Protein AF-A0A7W4CQ77-F1 (afdb_monomer_lite)

Structure (mmCIF, N/CA/C/O backbone):
data_AF-A0A7W4CQ77-F1
#
_entry.id   AF-A0A7W4CQ77-F1
#
loop_
_atom_site.group_PDB
_atom_site.id
_atom_site.type_symbol
_atom_site.label_atom_id
_atom_site.label_alt_id
_atom_site.label_comp_id
_atom_site.label_asym_id
_atom_site.label_entity_id
_atom_site.label_seq_id
_atom_site.pdbx_PDB_ins_code
_atom_site.Cartn_x
_atom_site.Cartn_y
_atom_site.Cartn_z
_atom_site.occupancy
_atom_site.B_iso_or_equiv
_atom_site.auth_seq_id
_atom_site.auth_comp_id
_atom_site.auth_asym_id
_atom_site.auth_atom_id
_atom_site.pdbx_PDB_model_num
ATOM 1 N N . MET A 1 1 ? 46.268 -25.949 11.773 1.00 37.50 1 MET A N 1
ATOM 2 C CA . MET A 1 1 ? 46.977 -24.963 10.928 1.00 37.50 1 MET A CA 1
ATOM 3 C C . MET A 1 1 ? 46.521 -25.245 9.495 1.00 37.50 1 MET A C 1
ATOM 5 O O . MET A 1 1 ? 46.961 -26.240 8.951 1.00 37.50 1 MET A O 1
ATOM 9 N N . SER A 1 2 ? 45.430 -24.670 8.963 1.00 30.53 2 SER A N 1
ATOM 10 C CA . SER A 1 2 ? 45.174 -23.244 8.636 1.00 30.53 2 SER A CA 1
ATOM 11 C C . SER A 1 2 ? 46.242 -22.752 7.644 1.00 30.53 2 SER A C 1
ATOM 13 O O . SER A 1 2 ? 47.398 -22.741 8.041 1.00 30.53 2 SER A O 1
ATOM 15 N N . ARG A 1 3 ? 45.988 -22.344 6.388 1.00 36.62 3 ARG A N 1
ATOM 16 C CA . ARG A 1 3 ? 44.880 -21.552 5.801 1.00 36.62 3 ARG A CA 1
ATOM 17 C C . ARG A 1 3 ? 44.984 -21.542 4.232 1.00 36.62 3 ARG A C 1
ATOM 19 O O . ARG A 1 3 ? 45.816 -22.287 3.723 1.00 36.62 3 ARG A O 1
ATOM 26 N N . PRO A 1 4 ? 44.146 -20.801 3.467 1.00 43.28 4 PRO A N 1
ATOM 27 C CA . PRO A 1 4 ? 43.482 -21.253 2.239 1.00 43.28 4 PRO A CA 1
ATOM 28 C C . PRO A 1 4 ? 44.031 -20.642 0.932 1.00 43.28 4 PRO A C 1
ATOM 30 O O . PRO A 1 4 ? 44.724 -19.629 0.947 1.00 43.28 4 PRO A O 1
ATOM 33 N N . GLY A 1 5 ? 43.660 -21.244 -0.203 1.00 32.94 5 GLY A N 1
ATOM 34 C CA . GLY A 1 5 ? 43.815 -20.664 -1.538 1.00 32.94 5 GLY A CA 1
ATOM 35 C C . GLY A 1 5 ? 42.488 -20.093 -2.037 1.00 32.94 5 GLY A C 1
ATOM 36 O O . GLY A 1 5 ? 41.549 -20.852 -2.278 1.00 32.94 5 GLY A O 1
ATOM 37 N N . ASP A 1 6 ? 42.431 -18.772 -2.198 1.00 35.44 6 ASP A N 1
ATOM 38 C CA . ASP A 1 6 ? 41.347 -18.079 -2.890 1.00 35.44 6 ASP A CA 1
ATOM 39 C C . ASP A 1 6 ? 41.499 -18.246 -4.406 1.00 35.44 6 ASP A C 1
ATOM 41 O O . ASP A 1 6 ? 42.557 -17.999 -4.990 1.00 35.44 6 ASP A O 1
ATOM 45 N N . ARG A 1 7 ? 40.406 -18.669 -5.046 1.00 36.00 7 ARG A N 1
ATOM 46 C CA . ARG A 1 7 ? 40.215 -18.609 -6.495 1.00 36.00 7 ARG A CA 1
ATOM 47 C C . ARG A 1 7 ? 39.697 -17.217 -6.840 1.00 36.00 7 ARG A C 1
ATOM 49 O O . ARG A 1 7 ? 38.646 -16.828 -6.342 1.00 36.00 7 ARG A O 1
ATOM 56 N N . VAL A 1 8 ? 40.368 -16.520 -7.753 1.00 34.16 8 VAL A N 1
ATOM 57 C CA . VAL A 1 8 ? 39.777 -15.383 -8.469 1.00 34.16 8 VAL A CA 1
ATOM 58 C C . VAL A 1 8 ? 39.475 -15.832 -9.893 1.00 34.16 8 VAL A C 1
ATOM 60 O O . VAL A 1 8 ? 40.358 -16.258 -10.635 1.00 34.16 8 VAL A O 1
ATOM 63 N N . VAL A 1 9 ? 38.189 -15.773 -10.230 1.00 32.91 9 VAL A N 1
ATOM 64 C CA . VAL A 1 9 ? 37.619 -15.990 -11.560 1.00 32.91 9 VAL A CA 1
ATOM 65 C C . VAL A 1 9 ? 38.022 -14.806 -12.442 1.00 32.91 9 VAL A C 1
ATOM 67 O O . VAL A 1 9 ? 37.657 -13.668 -12.161 1.00 32.91 9 VAL A O 1
ATOM 70 N N . GLY A 1 10 ? 38.814 -15.063 -13.484 1.00 26.27 10 GLY A N 1
ATOM 71 C CA . GLY A 1 10 ? 39.220 -14.050 -14.454 1.00 26.27 10 GLY A CA 1
ATOM 72 C C . GLY A 1 10 ? 38.137 -13.821 -15.506 1.00 26.27 10 GLY A C 1
ATOM 73 O O . GLY A 1 10 ? 37.821 -14.731 -16.266 1.00 26.27 10 GLY A O 1
ATOM 74 N N . ILE A 1 11 ? 37.609 -12.599 -15.582 1.00 32.31 11 ILE A N 1
ATOM 75 C CA . ILE A 1 11 ? 36.887 -12.099 -16.757 1.00 32.31 11 ILE A CA 1
ATOM 76 C C . ILE A 1 11 ? 37.931 -11.411 -17.646 1.00 32.31 11 ILE A C 1
ATOM 78 O O . ILE A 1 11 ? 38.460 -10.354 -17.310 1.00 32.31 11 ILE A O 1
ATOM 82 N N . GLN A 1 12 ? 38.284 -12.061 -18.755 1.00 31.86 12 GLN A N 1
ATOM 83 C CA . GLN A 1 12 ? 39.128 -11.496 -19.807 1.00 31.86 12 GLN A CA 1
ATOM 84 C C . GLN A 1 12 ? 38.317 -10.501 -20.634 1.00 31.86 12 GLN A C 1
ATOM 86 O O . GLN A 1 12 ? 37.398 -10.935 -21.307 1.00 31.86 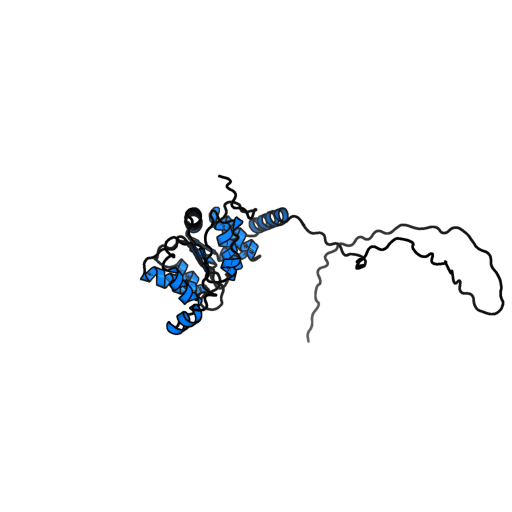12 GLN A O 1
ATOM 91 N N . PHE A 1 13 ? 38.723 -9.232 -20.684 1.00 34.44 13 PHE A N 1
ATOM 92 C CA . PHE A 1 13 ? 38.675 -8.424 -21.910 1.00 34.44 13 PHE A CA 1
ATOM 93 C C . PHE A 1 13 ? 39.714 -7.301 -21.813 1.00 34.44 13 PHE A C 1
ATOM 95 O O . PHE A 1 13 ? 39.493 -6.283 -21.167 1.00 34.44 13 PHE A O 1
ATOM 102 N N . LEU A 1 14 ? 40.867 -7.484 -22.461 1.00 27.12 14 LEU A N 1
ATOM 103 C CA . LEU A 1 14 ? 41.755 -6.379 -22.821 1.00 27.12 14 LEU A CA 1
ATOM 104 C C . LEU A 1 14 ? 42.592 -6.780 -24.043 1.00 27.12 14 LEU A C 1
ATOM 106 O O . LEU A 1 14 ? 43.546 -7.546 -23.934 1.00 27.12 14 LEU A O 1
ATOM 110 N N . THR A 1 15 ? 42.252 -6.256 -25.218 1.00 30.33 15 THR A N 1
ATOM 111 C CA . THR A 1 15 ? 43.151 -6.268 -26.380 1.00 30.33 15 THR A CA 1
ATOM 112 C C . THR A 1 15 ? 43.548 -4.836 -26.706 1.00 30.33 15 THR A C 1
ATOM 114 O O . THR A 1 15 ? 42.785 -4.097 -27.321 1.00 30.33 15 THR A O 1
ATOM 117 N N . LEU A 1 16 ? 44.756 -4.448 -26.293 1.00 31.16 16 LEU A N 1
ATOM 118 C CA . LEU A 1 16 ? 45.437 -3.235 -26.746 1.00 31.16 16 LEU A CA 1
ATOM 119 C C . LEU A 1 16 ? 46.183 -3.539 -28.056 1.00 31.16 16 LEU A C 1
ATOM 121 O O . LEU A 1 16 ? 46.977 -4.477 -28.111 1.00 31.16 16 LEU A O 1
ATOM 125 N N . ARG A 1 17 ? 45.967 -2.735 -29.104 1.00 30.66 17 ARG A N 1
ATOM 126 C CA . ARG A 1 17 ? 46.829 -2.701 -30.302 1.00 30.66 17 ARG A CA 1
ATOM 127 C C . ARG A 1 17 ? 47.737 -1.462 -30.262 1.00 30.66 17 ARG A C 1
ATOM 129 O O . ARG A 1 17 ? 47.228 -0.386 -29.956 1.00 30.66 17 ARG A O 1
ATOM 136 N N . PRO A 1 18 ? 49.027 -1.553 -30.643 1.00 45.28 18 PRO A N 1
ATOM 137 C CA . PRO A 1 18 ? 49.875 -0.385 -30.865 1.00 45.28 18 PRO A CA 1
ATOM 138 C C . PRO A 1 18 ? 50.067 -0.099 -32.367 1.00 45.28 18 PRO A C 1
ATOM 140 O O . PRO A 1 18 ? 50.213 -1.036 -33.148 1.00 45.28 18 PRO A O 1
ATOM 143 N N . ALA A 1 19 ? 50.130 1.181 -32.758 1.00 38.12 19 ALA A N 1
ATOM 144 C CA . ALA A 1 19 ? 51.200 1.754 -33.599 1.00 38.12 19 ALA A CA 1
ATOM 145 C C . ALA A 1 19 ? 50.828 3.129 -34.191 1.00 38.12 19 ALA A C 1
ATOM 147 O O . ALA A 1 19 ? 49.819 3.281 -34.870 1.00 38.12 19 ALA A O 1
ATOM 148 N N . GLY A 1 20 ? 51.746 4.087 -34.041 1.00 30.58 20 GLY A N 1
ATOM 149 C CA . GLY A 1 20 ? 51.849 5.292 -34.864 1.00 30.58 20 GLY A CA 1
ATOM 150 C C . GLY A 1 20 ? 53.199 5.969 -34.618 1.00 30.58 20 GLY A C 1
ATOM 151 O O . GLY A 1 20 ? 53.388 6.608 -33.590 1.00 30.58 20 GLY A O 1
ATOM 152 N N . ARG A 1 21 ? 54.171 5.751 -35.515 1.00 32.44 21 ARG A N 1
ATOM 153 C CA . ARG A 1 21 ? 55.546 6.289 -35.454 1.00 32.44 21 ARG A CA 1
ATOM 154 C C . ARG A 1 21 ? 55.587 7.741 -35.949 1.00 32.44 21 ARG A C 1
ATOM 156 O O . ARG A 1 21 ? 54.983 8.029 -36.975 1.00 32.44 21 ARG A O 1
ATOM 163 N N . PHE A 1 22 ? 56.406 8.593 -35.327 1.00 29.41 22 PHE A N 1
ATOM 164 C CA . PHE A 1 22 ? 56.848 9.868 -35.910 1.00 29.41 22 PHE A CA 1
ATOM 165 C C . PHE A 1 22 ? 58.350 9.840 -36.222 1.00 29.41 22 PHE A C 1
ATOM 167 O O . PHE A 1 22 ? 59.158 9.326 -35.448 1.00 29.41 22 PHE A O 1
ATOM 174 N N . THR A 1 23 ? 58.708 10.364 -37.394 1.00 29.41 23 THR A N 1
ATOM 175 C CA . THR A 1 23 ? 60.069 10.466 -37.941 1.00 29.41 23 THR A CA 1
ATOM 176 C C . THR A 1 23 ? 60.631 11.863 -37.658 1.00 29.41 23 THR A C 1
ATOM 178 O O . THR A 1 23 ? 59.925 12.847 -37.854 1.00 29.41 23 THR A O 1
ATOM 181 N N . VAL A 1 24 ? 61.897 11.973 -37.241 1.00 31.06 24 VAL A N 1
ATOM 182 C CA . VAL A 1 24 ? 62.593 13.263 -37.048 1.00 31.06 24 VAL A CA 1
ATOM 183 C C . VAL A 1 24 ? 63.607 13.476 -38.173 1.00 31.06 24 VAL A C 1
ATOM 185 O O . VAL A 1 24 ? 64.418 12.592 -38.452 1.00 31.06 24 VAL A O 1
ATOM 188 N N . ALA A 1 25 ? 63.587 14.656 -38.800 1.00 29.33 25 ALA A N 1
ATOM 189 C CA . ALA A 1 25 ? 64.519 15.054 -39.852 1.00 29.33 25 ALA A CA 1
ATOM 190 C C . ALA A 1 25 ? 65.446 16.210 -39.412 1.00 29.33 25 ALA A C 1
ATOM 192 O O . ALA A 1 25 ? 65.023 17.355 -39.362 1.00 29.33 25 ALA A O 1
ATOM 193 N N . ARG A 1 26 ? 66.733 15.862 -39.220 1.00 32.22 26 ARG A N 1
ATOM 194 C CA . ARG A 1 26 ? 67.968 16.571 -39.656 1.00 32.22 26 ARG A CA 1
ATOM 195 C C . ARG A 1 26 ? 68.377 17.945 -39.041 1.00 32.22 26 ARG A C 1
ATOM 1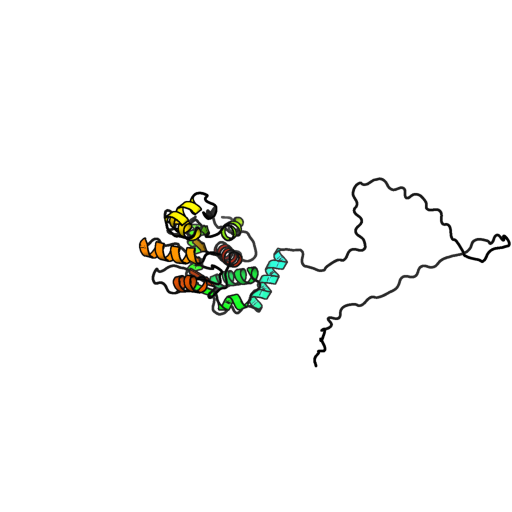97 O O . ARG A 1 26 ? 67.581 18.592 -38.382 1.00 32.22 26 ARG A O 1
ATOM 204 N N . PRO A 1 27 ? 69.685 18.317 -39.118 1.00 41.84 27 PRO A N 1
ATOM 205 C CA . PRO A 1 27 ? 70.521 18.516 -37.923 1.00 41.84 27 PRO A CA 1
ATOM 206 C C . PRO A 1 27 ? 71.035 19.958 -37.734 1.00 41.84 27 PRO A C 1
ATOM 208 O O . PRO A 1 27 ? 71.171 20.700 -38.704 1.00 41.84 27 PRO A O 1
ATOM 211 N N . CYS A 1 28 ? 71.442 20.322 -36.511 1.00 29.33 28 CYS A N 1
ATOM 212 C CA . CYS A 1 28 ? 72.125 21.596 -36.241 1.00 29.33 28 CYS A CA 1
ATOM 213 C C . CYS A 1 28 ? 73.526 21.417 -35.632 1.00 29.33 28 CYS A C 1
ATOM 215 O O . CYS A 1 28 ? 73.803 20.467 -34.904 1.00 29.33 28 CYS A O 1
ATOM 217 N N . ARG A 1 29 ? 74.414 22.335 -36.033 1.00 34.94 29 ARG A N 1
ATOM 218 C CA . ARG A 1 29 ? 75.884 22.298 -35.963 1.00 34.94 29 ARG A CA 1
ATOM 219 C C . ARG A 1 29 ? 76.447 22.402 -34.538 1.00 34.94 29 ARG A C 1
ATOM 221 O O . ARG A 1 29 ? 75.934 23.144 -33.711 1.00 34.94 29 ARG A O 1
ATOM 228 N N . LEU A 1 30 ? 77.562 21.699 -34.312 1.00 31.61 30 LEU A N 1
ATOM 229 C CA . LEU A 1 30 ? 78.382 21.729 -33.095 1.00 31.61 30 LEU A CA 1
ATOM 230 C C . LEU A 1 30 ? 79.102 23.077 -32.912 1.00 31.61 30 LEU A C 1
ATOM 232 O O . LEU A 1 30 ? 79.786 23.530 -33.829 1.00 31.61 30 LEU A O 1
ATOM 236 N N . PHE A 1 31 ? 79.079 23.616 -31.691 1.00 32.72 31 PHE A N 1
ATOM 237 C CA . PHE A 1 31 ? 80.097 24.547 -31.192 1.00 32.72 31 PHE A CA 1
ATOM 238 C C . PHE A 1 31 ? 80.789 23.932 -29.968 1.00 32.72 31 PHE A C 1
ATOM 240 O O . PHE A 1 31 ? 80.138 23.366 -29.092 1.00 32.72 31 PHE A O 1
ATOM 247 N N . ARG A 1 32 ? 82.126 23.984 -29.954 1.00 33.84 32 ARG A N 1
ATOM 248 C CA . ARG A 1 32 ? 83.009 23.335 -28.972 1.00 33.84 32 ARG A CA 1
ATOM 249 C C . ARG A 1 32 ? 83.442 24.356 -27.915 1.00 33.84 32 ARG A C 1
ATOM 251 O O . ARG A 1 32 ? 84.007 25.383 -28.277 1.00 33.84 32 ARG A O 1
ATOM 258 N N . LEU A 1 33 ? 83.270 24.029 -26.636 1.00 35.12 33 LEU A N 1
ATOM 259 C CA . LEU A 1 33 ? 83.992 24.635 -25.511 1.00 35.12 33 LEU A CA 1
ATOM 260 C C . LEU A 1 33 ? 84.611 23.498 -24.675 1.00 35.12 33 LEU A C 1
ATOM 262 O O . LEU A 1 33 ? 83.947 22.479 -24.471 1.00 35.12 33 LEU A O 1
ATOM 266 N N . PRO A 1 34 ? 85.880 23.604 -24.248 1.00 39.38 34 PRO A N 1
ATOM 267 C CA . PRO A 1 34 ? 86.574 22.521 -23.563 1.00 39.38 34 PRO A CA 1
ATOM 268 C C . PRO A 1 34 ? 86.236 22.521 -22.065 1.00 39.38 34 PRO A C 1
ATOM 270 O O . PRO A 1 34 ? 86.375 23.549 -21.411 1.00 39.38 34 PRO A O 1
ATOM 273 N N . GLY A 1 35 ? 85.844 21.365 -21.512 1.00 52.31 35 GLY A N 1
ATOM 274 C CA . GLY A 1 35 ? 85.963 21.129 -20.065 1.00 52.31 35 GLY A CA 1
ATOM 275 C C . GLY A 1 35 ? 84.819 20.442 -19.312 1.00 52.31 35 GLY A C 1
ATOM 276 O O . GLY A 1 35 ? 85.025 20.153 -18.141 1.00 52.31 35 GLY A O 1
ATOM 277 N N . LEU A 1 36 ? 83.660 20.126 -19.905 1.00 39.44 36 LEU A N 1
ATOM 278 C CA . LEU A 1 36 ? 82.612 19.359 -19.206 1.00 39.44 36 LEU A CA 1
ATOM 279 C C . LEU A 1 36 ? 81.955 18.285 -20.089 1.00 39.44 36 LEU A C 1
ATOM 281 O O . LEU A 1 36 ? 81.756 18.475 -21.287 1.00 39.44 36 LEU A O 1
ATOM 285 N N . LEU A 1 37 ? 81.639 17.153 -19.450 1.00 37.16 37 LEU A N 1
ATOM 286 C CA . LEU A 1 37 ? 80.976 15.970 -20.001 1.00 37.16 37 LEU A CA 1
ATOM 287 C C . LEU A 1 37 ? 79.636 16.297 -20.683 1.00 37.16 37 LEU A C 1
ATOM 289 O O . LEU A 1 37 ? 78.835 17.099 -20.212 1.00 37.16 37 LEU A O 1
ATOM 293 N N . THR A 1 38 ? 79.424 15.626 -21.809 1.00 32.94 38 THR A N 1
ATOM 294 C CA . THR A 1 38 ? 78.395 15.844 -22.825 1.00 32.94 38 THR A CA 1
ATOM 295 C C . THR A 1 38 ? 76.998 15.401 -22.368 1.00 32.94 38 THR A C 1
ATOM 297 O O . THR A 1 38 ? 76.752 14.212 -22.187 1.00 32.94 38 THR A O 1
ATOM 300 N N . GLY A 1 39 ? 76.053 16.338 -22.274 1.00 36.03 39 GLY A N 1
ATOM 301 C CA . GLY A 1 39 ? 74.612 16.079 -22.220 1.00 36.03 39 GLY A CA 1
ATOM 302 C C . GLY A 1 39 ? 73.890 17.065 -23.138 1.00 36.03 39 GLY A C 1
ATOM 303 O O . GLY A 1 39 ? 74.100 18.270 -23.037 1.00 36.03 39 GLY A O 1
ATOM 304 N N . VAL A 1 40 ? 73.090 16.568 -24.083 1.00 37.16 40 VAL A N 1
ATOM 305 C CA . VAL A 1 40 ? 72.353 17.405 -25.044 1.00 37.16 40 VAL A CA 1
ATOM 306 C C . VAL A 1 40 ? 71.134 18.003 -24.343 1.00 37.16 40 VAL A C 1
ATOM 308 O O . VAL A 1 40 ? 70.122 17.329 -24.174 1.00 37.16 40 VAL A O 1
ATOM 311 N N . LEU A 1 41 ? 71.221 19.271 -23.939 1.00 34.88 41 LEU A N 1
ATOM 312 C CA . LEU A 1 41 ? 70.065 20.057 -23.516 1.00 34.88 41 LEU A CA 1
ATOM 313 C C . LEU A 1 41 ? 69.448 20.710 -24.760 1.00 34.88 41 LEU A C 1
ATOM 315 O O . LEU A 1 41 ? 69.974 21.685 -25.295 1.00 34.88 41 LEU A O 1
ATOM 319 N N . CYS A 1 42 ? 68.350 20.146 -25.258 1.00 28.64 42 CYS A N 1
ATOM 320 C CA . CYS A 1 42 ? 67.576 20.755 -26.334 1.00 28.64 42 CYS A CA 1
ATOM 321 C C . CYS A 1 42 ? 66.647 21.817 -25.721 1.00 28.64 42 CYS A C 1
ATOM 323 O O . CYS A 1 42 ? 65.539 21.509 -25.291 1.00 28.64 42 CYS A O 1
ATOM 325 N N . CYS A 1 43 ? 67.116 23.063 -25.627 1.00 34.12 43 CYS A N 1
ATOM 326 C CA . CYS A 1 43 ? 66.256 24.202 -25.312 1.00 34.12 43 CYS A CA 1
ATOM 327 C C . CYS A 1 43 ? 65.406 24.537 -26.543 1.00 34.12 43 CYS A C 1
ATOM 329 O O . CYS A 1 43 ? 65.875 25.204 -27.463 1.00 34.12 43 CYS A O 1
ATOM 331 N N . VAL A 1 44 ? 64.155 24.081 -26.562 1.00 38.16 44 VAL A N 1
ATOM 332 C CA . VAL A 1 44 ? 63.129 24.654 -27.441 1.00 38.16 44 VAL A CA 1
ATOM 333 C C . VAL A 1 44 ? 62.563 25.887 -26.726 1.00 38.16 44 VAL A C 1
ATOM 335 O O . VAL A 1 44 ? 62.176 25.765 -25.562 1.00 38.16 44 VAL A O 1
ATOM 338 N N . PRO A 1 45 ? 62.513 27.074 -27.355 1.00 36.19 45 PRO A N 1
ATOM 339 C CA . PRO A 1 45 ? 61.819 28.211 -26.770 1.00 36.19 45 PRO A CA 1
ATOM 340 C C . PRO A 1 45 ? 60.321 27.895 -26.706 1.00 36.19 45 PRO A C 1
ATOM 342 O O . PRO A 1 45 ? 59.688 27.624 -27.725 1.00 36.19 45 PRO A O 1
ATOM 345 N N . ILE A 1 46 ? 59.760 27.921 -25.498 1.00 40.88 46 ILE A N 1
ATOM 346 C CA . ILE A 1 46 ? 58.313 27.890 -25.287 1.00 40.88 46 ILE A CA 1
ATOM 347 C C . ILE A 1 46 ? 57.769 29.192 -25.883 1.00 40.88 46 ILE A C 1
ATOM 349 O O . ILE A 1 46 ? 58.016 30.270 -25.342 1.00 40.88 46 ILE A O 1
ATOM 353 N N . GLN A 1 47 ? 57.081 29.114 -27.024 1.00 39.38 47 GLN A N 1
ATOM 354 C CA . GLN A 1 47 ? 56.282 30.245 -27.484 1.00 39.38 47 GLN A CA 1
ATOM 355 C C . GLN A 1 47 ? 55.071 30.393 -26.554 1.00 39.38 47 GLN A C 1
ATOM 357 O O . GLN A 1 47 ? 54.475 29.376 -26.191 1.00 39.38 47 GLN A O 1
ATOM 362 N N . PRO A 1 48 ? 54.708 31.619 -26.141 1.00 39.47 48 PRO A N 1
ATOM 363 C CA . PRO A 1 48 ? 53.510 31.826 -25.345 1.00 39.47 48 PRO A CA 1
ATOM 364 C C . PRO A 1 48 ? 52.294 31.446 -26.196 1.00 39.47 48 PRO A C 1
ATOM 366 O O . PRO A 1 48 ? 52.110 31.980 -27.289 1.00 39.47 48 PRO A O 1
ATOM 369 N N . ASP A 1 49 ? 51.503 30.493 -25.703 1.00 42.84 49 ASP A N 1
ATOM 370 C CA . ASP A 1 49 ? 50.232 30.087 -26.303 1.00 42.84 49 ASP A CA 1
ATOM 371 C C . ASP A 1 49 ? 49.285 31.293 -26.289 1.00 42.84 49 ASP A C 1
ATOM 373 O O . ASP A 1 49 ? 48.781 31.709 -25.246 1.00 42.84 49 ASP A O 1
ATOM 377 N N . THR A 1 50 ? 49.105 31.920 -27.448 1.00 49.59 50 THR A N 1
ATOM 378 C CA . THR A 1 50 ? 48.131 32.987 -27.647 1.00 49.59 50 THR A CA 1
ATOM 379 C C . THR A 1 50 ? 46.794 32.375 -28.039 1.00 49.59 50 THR A C 1
ATOM 381 O O . THR A 1 50 ? 46.432 32.336 -29.215 1.00 49.59 50 THR A O 1
ATOM 384 N N . ARG A 1 51 ? 46.006 31.956 -27.043 1.00 42.88 51 ARG A N 1
ATOM 385 C CA . ARG A 1 51 ? 44.547 31.849 -27.191 1.00 42.88 51 ARG A CA 1
ATOM 386 C C . ARG A 1 51 ? 43.811 32.482 -26.009 1.00 42.88 51 ARG A C 1
ATOM 388 O O . ARG A 1 51 ? 44.330 32.470 -24.895 1.00 42.88 51 ARG A O 1
ATOM 395 N N . PRO A 1 52 ? 42.653 33.115 -26.269 1.00 39.56 52 PRO A N 1
ATOM 396 C CA . PRO A 1 52 ? 42.045 34.071 -25.357 1.00 39.56 52 PRO A CA 1
ATOM 397 C C . PRO A 1 52 ? 41.347 33.366 -24.194 1.00 39.56 52 PRO A C 1
ATOM 399 O O . PRO A 1 52 ? 40.889 32.233 -24.324 1.00 39.56 52 PRO A O 1
ATOM 402 N N . GLU A 1 53 ? 41.258 34.085 -23.078 1.00 50.16 53 GLU A N 1
ATOM 403 C CA . GLU A 1 53 ? 40.563 33.708 -21.850 1.00 50.16 53 GLU A CA 1
ATOM 404 C C . GLU A 1 53 ? 39.137 33.191 -22.115 1.00 50.16 53 GLU A C 1
ATOM 406 O O . GLU A 1 53 ? 38.260 33.957 -22.512 1.00 50.16 53 GLU A O 1
ATOM 411 N N . ASP A 1 54 ? 38.881 31.919 -21.797 1.00 37.41 54 ASP A N 1
ATOM 412 C CA . ASP A 1 54 ? 37.562 31.488 -21.334 1.00 37.41 54 ASP A CA 1
ATOM 413 C C . ASP A 1 54 ? 37.686 30.955 -19.903 1.00 37.41 54 ASP A C 1
ATOM 415 O O . ASP A 1 54 ? 38.544 30.135 -19.560 1.00 37.41 54 ASP A O 1
ATOM 419 N N . ARG A 1 55 ? 36.865 31.528 -19.030 1.00 51.88 55 ARG A N 1
ATOM 420 C CA . ARG A 1 55 ? 36.921 31.380 -17.582 1.00 51.88 55 ARG A CA 1
ATOM 421 C C . ARG A 1 55 ? 36.152 30.123 -17.177 1.00 51.88 55 ARG A C 1
ATOM 423 O O . ARG A 1 55 ? 34.951 30.033 -17.409 1.00 51.88 55 ARG A O 1
ATOM 430 N N . ARG A 1 56 ? 36.827 29.271 -16.389 1.00 48.22 56 ARG A N 1
ATOM 431 C CA . ARG A 1 56 ? 36.333 28.075 -15.660 1.00 48.22 56 ARG A CA 1
ATOM 432 C C . ARG A 1 56 ? 36.416 26.749 -16.432 1.00 48.22 56 ARG A C 1
ATOM 434 O O . ARG A 1 56 ? 35.407 26.098 -16.667 1.00 48.22 56 ARG A O 1
ATOM 441 N N . GLY A 1 57 ? 37.631 26.291 -16.726 1.00 34.03 57 GLY A N 1
ATOM 442 C CA . GLY A 1 57 ? 37.892 24.902 -17.117 1.00 34.03 57 GLY A CA 1
ATOM 443 C C . GLY A 1 57 ? 38.616 24.149 -16.003 1.00 34.03 57 GLY A C 1
ATOM 444 O O . GLY A 1 57 ? 39.813 24.340 -15.813 1.00 34.03 57 GLY A O 1
ATOM 445 N N . VAL A 1 58 ? 37.913 23.294 -15.256 1.00 45.69 58 VAL A N 1
ATOM 446 C CA . VAL A 1 58 ? 38.578 22.278 -14.425 1.00 45.69 58 VAL A CA 1
ATOM 447 C C . VAL A 1 58 ? 39.056 21.180 -15.373 1.00 45.69 58 VAL A C 1
ATOM 449 O O . VAL A 1 58 ? 38.246 20.444 -15.931 1.00 45.69 58 VAL A O 1
ATOM 452 N N . HIS A 1 59 ? 40.366 21.082 -15.590 1.00 46.28 59 HIS A N 1
ATOM 453 C CA . HIS A 1 59 ? 40.957 19.974 -16.337 1.00 46.28 59 HIS A CA 1
ATOM 454 C C . HIS A 1 59 ? 40.912 18.697 -15.487 1.00 46.28 59 HIS A C 1
ATOM 456 O O . HIS A 1 59 ? 41.757 18.503 -14.615 1.00 46.28 59 HIS A O 1
ATOM 462 N N . TYR A 1 60 ? 39.954 17.809 -15.751 1.00 50.09 60 TYR A N 1
ATOM 463 C CA . TYR A 1 60 ? 40.055 16.415 -15.316 1.00 50.09 60 TYR A CA 1
ATOM 464 C C . TYR A 1 60 ? 40.855 15.634 -16.367 1.00 50.09 60 TYR A C 1
ATOM 466 O O . TYR A 1 60 ? 40.521 15.648 -17.551 1.00 50.09 60 TYR A O 1
ATOM 474 N N . GLY A 1 61 ? 41.964 15.023 -15.937 1.00 58.06 61 GLY A N 1
ATOM 475 C CA . GLY A 1 61 ? 42.843 14.205 -16.776 1.00 58.06 61 GLY A CA 1
ATOM 476 C C . GLY A 1 61 ? 42.135 12.995 -17.399 1.00 58.06 61 GLY A C 1
ATOM 477 O O . GLY A 1 61 ? 41.001 12.698 -17.042 1.00 58.06 61 GLY A O 1
ATOM 478 N N . VAL A 1 62 ? 42.827 12.338 -18.345 1.00 62.34 62 VAL A N 1
ATOM 479 C CA . VAL A 1 62 ? 42.422 11.159 -19.149 1.00 62.34 62 VAL A CA 1
ATOM 480 C C . VAL A 1 62 ? 41.137 10.490 -18.640 1.00 62.34 62 VAL A C 1
ATOM 482 O O . VAL A 1 62 ? 41.161 9.713 -17.687 1.00 62.34 62 VAL A O 1
ATOM 485 N N . GLY A 1 63 ? 40.008 10.847 -19.257 1.00 71.69 63 GLY A N 1
ATOM 486 C CA . GLY A 1 63 ? 38.687 10.435 -18.796 1.00 71.69 63 GLY A CA 1
ATOM 487 C C . GLY A 1 63 ? 38.471 8.932 -18.950 1.00 71.69 63 GLY A C 1
ATOM 488 O O . GLY A 1 63 ? 38.682 8.375 -20.025 1.00 71.69 63 GLY A O 1
ATOM 489 N N . VAL A 1 64 ? 38.024 8.281 -17.878 1.00 80.12 64 VAL A N 1
ATOM 490 C CA . VAL A 1 64 ? 37.443 6.938 -17.950 1.00 80.12 64 VAL A CA 1
ATOM 491 C C . VAL A 1 64 ? 36.036 7.078 -18.526 1.00 80.12 64 VAL A C 1
ATOM 493 O O . VAL A 1 64 ? 35.215 7.810 -17.974 1.00 80.12 64 VAL A O 1
ATOM 496 N N . THR A 1 65 ? 35.757 6.393 -19.633 1.00 86.88 65 THR A N 1
ATOM 497 C CA . THR A 1 65 ? 34.406 6.288 -20.199 1.00 86.88 65 THR A CA 1
ATOM 498 C C . THR A 1 65 ? 33.834 4.920 -19.852 1.00 86.88 65 THR A C 1
ATOM 500 O O . THR A 1 65 ? 34.486 3.903 -20.082 1.00 86.88 65 THR A O 1
ATOM 503 N N . TYR A 1 66 ? 32.626 4.903 -19.297 1.00 91.88 66 TYR A N 1
ATOM 504 C CA . TYR A 1 66 ? 31.864 3.685 -19.034 1.00 91.88 66 TYR A CA 1
ATOM 505 C C . TYR A 1 66 ? 30.810 3.499 -20.128 1.00 91.88 66 TYR A C 1
ATOM 507 O O . TYR A 1 66 ? 30.221 4.483 -20.572 1.00 91.88 66 TYR A O 1
ATOM 515 N N . ASP A 1 67 ? 30.574 2.254 -20.539 1.00 92.94 67 ASP A N 1
ATOM 516 C CA . ASP A 1 67 ? 29.498 1.888 -21.462 1.00 92.94 67 ASP A CA 1
ATOM 517 C C . ASP A 1 67 ? 28.248 1.502 -20.659 1.00 92.94 67 ASP A C 1
ATOM 519 O O . ASP A 1 67 ? 28.292 0.583 -19.838 1.00 92.94 67 ASP A O 1
ATOM 523 N N . TYR A 1 68 ? 27.165 2.258 -20.825 1.00 93.56 68 TYR A N 1
ATOM 524 C CA . TYR A 1 68 ? 25.894 2.037 -20.140 1.00 93.56 68 TYR A CA 1
ATOM 525 C C . TYR A 1 68 ? 24.741 2.674 -20.919 1.00 93.56 68 TYR A C 1
ATOM 527 O O . TYR A 1 68 ? 24.916 3.659 -21.639 1.00 93.56 68 TYR A O 1
ATOM 535 N N . LEU A 1 69 ? 23.538 2.124 -20.743 1.00 91.31 69 LEU A N 1
ATOM 536 C CA . LEU A 1 69 ? 22.323 2.704 -21.309 1.00 91.31 69 LEU A CA 1
ATOM 537 C C . LEU A 1 69 ? 22.047 4.073 -20.678 1.00 91.31 69 LEU A C 1
ATOM 539 O O . LEU A 1 69 ? 22.050 4.217 -19.457 1.00 91.31 69 LEU A O 1
ATOM 543 N N . THR A 1 70 ? 21.777 5.073 -21.515 1.00 92.94 70 THR A N 1
ATOM 544 C CA . THR A 1 70 ? 21.444 6.442 -21.086 1.00 92.94 70 THR A CA 1
ATOM 545 C C . THR A 1 70 ? 19.974 6.798 -21.305 1.00 92.94 70 THR A C 1
ATOM 547 O O . THR A 1 70 ? 19.512 7.813 -20.786 1.00 92.94 70 THR A O 1
ATOM 550 N N . ASP A 1 71 ? 19.223 5.960 -22.025 1.00 91.88 71 ASP A N 1
ATOM 551 C CA . ASP A 1 71 ? 17.783 6.117 -22.218 1.00 91.88 71 ASP A CA 1
ATOM 552 C C . ASP A 1 71 ? 17.006 5.408 -21.099 1.00 91.88 71 ASP A C 1
ATOM 554 O O . ASP A 1 71 ? 17.071 4.188 -20.938 1.00 91.88 71 ASP A O 1
ATOM 558 N N . GLY A 1 72 ? 16.249 6.183 -20.320 1.00 87.44 72 GLY A N 1
ATOM 559 C CA . GLY A 1 72 ? 15.469 5.653 -19.203 1.00 87.44 72 GLY A CA 1
ATOM 560 C C . GLY A 1 72 ? 14.385 4.658 -19.626 1.00 87.44 72 GLY A C 1
ATOM 561 O O . GLY A 1 72 ? 14.149 3.685 -18.914 1.00 87.44 72 GLY A O 1
ATOM 562 N N . SER A 1 73 ? 13.743 4.863 -20.776 1.00 87.50 73 SER A N 1
ATOM 563 C CA . SER A 1 73 ? 12.680 3.978 -21.270 1.00 87.50 73 SER A CA 1
ATOM 564 C C . SER A 1 73 ? 13.248 2.630 -21.708 1.00 87.50 73 SER A C 1
ATOM 566 O O . SER A 1 73 ? 12.651 1.592 -21.415 1.00 87.50 73 SER A O 1
ATOM 568 N N . GLU A 1 74 ? 14.418 2.635 -22.352 1.00 90.38 74 GLU A N 1
ATOM 569 C CA . GLU A 1 74 ? 15.158 1.416 -22.695 1.00 90.38 74 GLU A CA 1
ATOM 570 C C . GLU A 1 74 ? 15.557 0.636 -21.438 1.00 90.38 74 GLU A C 1
ATOM 572 O O . GLU A 1 74 ? 15.340 -0.574 -21.376 1.00 90.38 74 GLU A O 1
ATOM 577 N N . ILE A 1 75 ? 16.050 1.326 -20.400 1.00 91.44 75 ILE A N 1
ATOM 578 C CA . ILE A 1 75 ? 16.395 0.703 -19.110 1.00 91.44 75 ILE A CA 1
ATOM 579 C C . ILE A 1 75 ? 15.168 0.039 -18.472 1.00 91.44 75 ILE A C 1
ATOM 581 O O . ILE A 1 75 ? 15.257 -1.103 -18.021 1.00 91.44 75 ILE A O 1
ATOM 585 N N . TYR A 1 76 ? 14.016 0.720 -18.441 1.00 90.38 76 TYR A N 1
ATOM 586 C CA . TYR A 1 76 ? 12.782 0.146 -17.890 1.00 90.38 76 TYR A CA 1
ATOM 587 C C . TYR A 1 76 ? 12.319 -1.079 -18.676 1.00 90.38 76 TYR A C 1
ATOM 589 O O . TYR A 1 76 ? 11.979 -2.099 -18.073 1.00 90.38 76 TYR A O 1
ATOM 597 N N . ARG A 1 77 ? 12.325 -0.999 -20.012 1.00 91.38 77 ARG A N 1
ATOM 598 C CA . ARG A 1 77 ? 11.898 -2.112 -20.865 1.00 91.38 77 ARG A CA 1
ATOM 599 C C . ARG A 1 77 ? 12.785 -3.333 -20.671 1.00 91.38 77 ARG A C 1
ATOM 601 O O . ARG A 1 77 ? 12.264 -4.431 -20.494 1.00 91.38 77 ARG A O 1
ATOM 608 N N . GLU A 1 78 ? 14.098 -3.132 -20.668 1.00 95.25 78 GLU A N 1
ATOM 609 C CA . GLU A 1 78 ? 15.051 -4.223 -20.492 1.00 95.25 78 GLU A CA 1
ATOM 610 C C . GLU A 1 78 ? 14.970 -4.815 -19.084 1.00 95.25 78 GLU A C 1
ATOM 612 O O . GLU A 1 78 ? 14.914 -6.034 -18.928 1.00 95.25 78 GLU A O 1
ATOM 617 N N . SER A 1 79 ? 14.843 -3.972 -18.054 1.00 95.50 79 SER A N 1
ATOM 618 C CA . SER A 1 79 ? 14.638 -4.442 -16.684 1.00 95.50 79 SER A CA 1
ATOM 619 C C . SER A 1 79 ? 13.384 -5.311 -16.563 1.00 95.50 79 SER A C 1
ATOM 621 O O . SER A 1 79 ? 13.437 -6.367 -15.940 1.00 95.50 79 SER A O 1
ATOM 623 N N . PHE A 1 80 ? 12.263 -4.915 -17.170 1.00 95.25 80 PHE A N 1
ATOM 624 C CA . PHE A 1 80 ? 11.011 -5.669 -17.052 1.00 95.25 80 PHE A CA 1
ATOM 625 C C . PHE A 1 80 ? 11.032 -6.956 -17.876 1.00 95.25 80 PHE A C 1
ATOM 627 O O . PHE A 1 80 ? 10.451 -7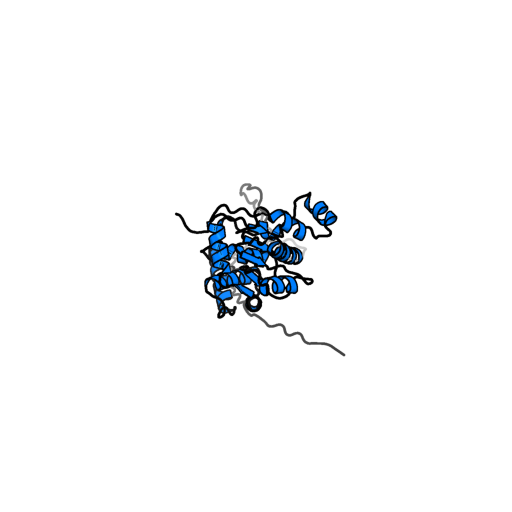.951 -17.444 1.00 95.25 80 PHE A O 1
ATOM 634 N N . ARG A 1 81 ? 11.738 -6.969 -19.015 1.00 96.62 81 ARG A N 1
ATOM 635 C CA . ARG A 1 81 ? 12.009 -8.197 -19.773 1.00 96.62 81 ARG A CA 1
ATOM 636 C C . ARG A 1 81 ? 12.755 -9.212 -18.902 1.00 96.62 81 ARG A C 1
ATOM 638 O O . ARG A 1 81 ? 12.267 -10.325 -18.741 1.00 96.62 81 ARG A O 1
ATOM 645 N N . ILE A 1 82 ? 13.864 -8.799 -18.282 1.00 98.06 82 ILE A N 1
ATOM 646 C CA . ILE A 1 82 ? 14.671 -9.651 -17.391 1.00 98.06 82 ILE A CA 1
ATOM 647 C C . ILE A 1 82 ? 13.829 -10.161 -16.217 1.00 98.06 82 ILE A C 1
ATOM 649 O O . ILE A 1 82 ? 13.791 -11.357 -15.954 1.00 98.06 82 ILE A O 1
ATOM 653 N N . ILE A 1 83 ? 13.077 -9.281 -15.549 1.00 98.12 83 ILE A N 1
ATOM 654 C CA . ILE A 1 83 ? 12.225 -9.677 -14.417 1.00 98.12 83 ILE A CA 1
ATOM 655 C C . ILE A 1 83 ? 11.212 -10.749 -14.828 1.00 98.12 83 ILE A C 1
ATOM 657 O O . ILE A 1 83 ? 11.015 -11.704 -14.081 1.00 98.12 83 ILE A O 1
ATOM 661 N N . ARG A 1 84 ? 10.574 -10.610 -15.995 1.00 97.62 84 ARG A N 1
ATOM 662 C CA . ARG A 1 84 ? 9.587 -11.583 -16.491 1.00 97.62 84 ARG A CA 1
ATOM 663 C C . ARG A 1 84 ? 10.208 -12.928 -16.865 1.00 97.62 84 ARG A C 1
ATOM 665 O O . ARG A 1 84 ? 9.515 -13.934 -16.786 1.00 97.62 84 ARG A O 1
ATOM 672 N N . GLU A 1 85 ? 11.478 -12.947 -17.255 1.00 98.00 85 GLU A N 1
ATOM 673 C CA . GLU A 1 85 ? 12.226 -14.181 -17.526 1.00 98.00 85 GLU A CA 1
ATOM 674 C C . GLU A 1 85 ? 12.702 -14.871 -16.241 1.00 98.00 85 GLU A C 1
ATOM 676 O O . GLU A 1 85 ? 12.735 -16.097 -16.180 1.00 98.00 85 GLU A O 1
ATOM 681 N N . GLU A 1 86 ? 13.047 -14.099 -15.207 1.00 98.38 86 GLU A N 1
ATOM 682 C CA . GLU A 1 86 ? 13.657 -14.618 -13.975 1.00 98.38 86 GLU A CA 1
ATOM 683 C C . GLU A 1 86 ? 12.673 -14.822 -12.809 1.00 98.38 86 GLU A C 1
ATOM 685 O O . GLU A 1 86 ? 13.027 -15.427 -11.796 1.00 98.38 86 GLU A O 1
ATOM 690 N N . THR A 1 87 ? 11.443 -14.318 -12.918 1.00 98.38 87 THR A N 1
ATOM 691 C CA . THR A 1 87 ? 10.421 -14.400 -11.862 1.00 98.38 87 THR A CA 1
ATOM 692 C C . THR A 1 87 ? 9.335 -15.398 -12.238 1.00 98.38 87 THR A C 1
ATOM 694 O O . THR A 1 87 ? 8.715 -15.278 -13.293 1.00 98.38 87 THR A O 1
ATOM 697 N N . ASN A 1 88 ? 9.021 -16.339 -11.344 1.00 97.69 88 ASN A N 1
ATOM 698 C CA . ASN A 1 88 ? 7.866 -17.212 -11.534 1.00 97.69 88 ASN A CA 1
ATOM 699 C C . ASN A 1 88 ? 6.560 -16.422 -11.342 1.00 97.69 88 ASN A C 1
ATOM 701 O O . ASN A 1 88 ? 6.192 -16.063 -10.222 1.00 97.69 88 ASN A O 1
ATOM 705 N N . LEU A 1 89 ? 5.857 -16.167 -12.446 1.00 98.06 89 LEU A N 1
ATOM 706 C CA . LEU A 1 89 ? 4.609 -15.406 -12.458 1.00 98.06 89 LEU A CA 1
ATOM 707 C C . LEU A 1 89 ? 3.367 -16.258 -12.769 1.00 98.06 89 LEU A C 1
ATOM 709 O O . LEU A 1 89 ? 2.270 -15.709 -12.834 1.00 98.06 89 LEU A O 1
ATOM 713 N N . GLU A 1 90 ? 3.513 -17.577 -12.938 1.00 97.31 90 GLU A N 1
ATOM 714 C CA . GLU A 1 90 ? 2.460 -18.467 -13.465 1.00 97.31 90 GLU A CA 1
ATOM 715 C C . GLU A 1 90 ? 1.170 -18.454 -12.637 1.00 97.31 90 GLU A C 1
ATOM 717 O O . GLU A 1 90 ? 0.076 -18.621 -13.173 1.00 97.31 90 GLU A O 1
ATOM 722 N N . ARG A 1 91 ? 1.283 -18.233 -11.324 1.00 96.44 91 ARG A N 1
ATOM 723 C CA . ARG A 1 91 ? 0.133 -18.220 -10.409 1.00 96.44 91 ARG A CA 1
ATOM 724 C C . ARG A 1 91 ? -0.645 -16.903 -10.388 1.00 96.44 91 ARG A C 1
ATOM 726 O O . ARG A 1 91 ? -1.674 -16.833 -9.717 1.00 96.44 91 ARG A O 1
ATOM 733 N N . PHE A 1 92 ? -0.137 -15.849 -11.025 1.00 98.06 92 PHE A N 1
ATOM 734 C CA . PHE A 1 92 ? -0.753 -14.528 -10.963 1.00 98.06 92 PHE A CA 1
ATOM 735 C C . PHE A 1 92 ? -1.640 -14.275 -12.182 1.00 98.06 92 PHE A C 1
ATOM 737 O O . PHE A 1 92 ? -1.177 -14.422 -13.315 1.00 98.06 92 PHE A O 1
ATOM 744 N N . PRO A 1 93 ? -2.880 -13.802 -11.973 1.00 96.69 93 PRO A N 1
ATOM 745 C CA . PRO A 1 93 ? -3.645 -13.139 -13.023 1.00 96.69 93 PRO A CA 1
ATOM 746 C C . PRO A 1 93 ? -2.850 -11.980 -13.644 1.00 96.69 93 PRO A C 1
ATOM 748 O O . PRO A 1 93 ? -1.961 -11.416 -13.006 1.00 96.69 93 PRO A O 1
ATOM 751 N N . GLU A 1 94 ? -3.158 -11.608 -14.888 1.00 94.88 94 GLU A N 1
ATOM 752 C CA . GLU A 1 94 ? -2.384 -10.612 -15.647 1.00 94.88 94 GLU A CA 1
ATOM 753 C C . GLU A 1 94 ? -2.261 -9.259 -14.925 1.00 94.88 94 GLU A C 1
ATOM 755 O O . GLU A 1 94 ? -1.192 -8.643 -14.888 1.00 94.88 94 GLU A O 1
ATOM 760 N N . ASP A 1 95 ? -3.348 -8.796 -14.316 1.00 95.38 95 ASP A N 1
ATOM 761 C CA . ASP A 1 95 ? -3.382 -7.551 -13.562 1.00 95.38 95 ASP A CA 1
ATOM 762 C C . ASP A 1 95 ? -2.486 -7.605 -12.318 1.00 95.38 95 ASP A C 1
ATOM 764 O O . ASP A 1 95 ? -1.689 -6.687 -12.115 1.00 95.38 95 ASP A O 1
ATOM 768 N N . ILE A 1 96 ? -2.524 -8.700 -11.559 1.00 97.81 96 ILE A N 1
ATOM 769 C CA . ILE A 1 96 ? -1.637 -8.947 -10.414 1.00 97.81 96 ILE A CA 1
ATOM 770 C C . ILE A 1 96 ? -0.183 -9.119 -10.869 1.00 97.81 96 ILE A C 1
ATOM 772 O O . ILE A 1 96 ? 0.724 -8.571 -10.246 1.00 97.81 96 ILE A O 1
ATOM 776 N N . SER A 1 97 ? 0.060 -9.812 -11.983 1.00 97.31 97 SER A N 1
ATOM 777 C CA . SER A 1 97 ? 1.396 -10.045 -12.545 1.00 97.31 97 SER A CA 1
ATOM 778 C C . SER A 1 97 ? 2.131 -8.729 -12.816 1.00 97.31 97 SER A C 1
ATOM 780 O O . SER A 1 97 ? 3.283 -8.571 -12.410 1.00 97.31 97 SER A O 1
ATOM 782 N N . ARG A 1 98 ? 1.452 -7.728 -13.397 1.00 96.12 98 ARG A N 1
ATOM 783 C CA . ARG A 1 98 ? 2.016 -6.375 -13.598 1.00 96.12 98 ARG A CA 1
ATOM 784 C C . ARG A 1 98 ? 2.399 -5.691 -12.282 1.00 96.12 98 ARG A C 1
ATOM 786 O O . ARG A 1 98 ? 3.423 -5.011 -12.201 1.00 96.12 98 ARG A O 1
ATOM 793 N N . VAL A 1 99 ? 1.596 -5.879 -11.234 1.00 97.88 99 VAL A N 1
ATOM 794 C CA . VAL A 1 99 ? 1.887 -5.347 -9.895 1.00 97.88 99 VAL A CA 1
ATOM 795 C C . VAL A 1 99 ? 3.134 -6.015 -9.312 1.00 97.88 99 VAL A C 1
ATOM 797 O O . VAL A 1 99 ? 4.048 -5.318 -8.863 1.00 97.88 99 VAL A O 1
ATOM 800 N N . VAL A 1 100 ? 3.218 -7.345 -9.390 1.00 98.31 100 VAL A N 1
ATOM 801 C CA . VAL A 1 100 ? 4.357 -8.127 -8.884 1.00 98.31 100 VAL A CA 1
ATOM 802 C C . VAL A 1 100 ? 5.648 -7.787 -9.629 1.00 98.31 100 VAL A C 1
ATOM 804 O O . VAL A 1 100 ? 6.662 -7.550 -8.978 1.00 98.31 100 VAL A O 1
ATOM 807 N N . VAL A 1 101 ? 5.623 -7.654 -10.959 1.00 97.88 101 VAL A N 1
ATOM 808 C CA . VAL A 1 101 ? 6.793 -7.227 -11.755 1.00 97.88 101 VAL A CA 1
ATOM 809 C C . VAL A 1 101 ? 7.339 -5.888 -11.260 1.00 97.88 101 VAL A C 1
ATOM 811 O O . VAL A 1 101 ? 8.545 -5.747 -11.043 1.00 97.88 101 VAL A O 1
ATOM 814 N N . ARG A 1 102 ? 6.465 -4.908 -11.001 1.00 97.19 102 ARG A N 1
ATOM 815 C CA . ARG A 1 102 ? 6.897 -3.599 -10.494 1.00 97.19 102 ARG A CA 1
ATOM 816 C C . ARG A 1 102 ? 7.455 -3.677 -9.071 1.00 97.19 102 ARG A C 1
ATOM 818 O O . ARG A 1 102 ? 8.388 -2.945 -8.742 1.00 97.19 102 ARG A O 1
ATOM 825 N N . MET A 1 103 ? 6.915 -4.558 -8.231 1.00 98.44 103 MET A N 1
ATOM 826 C CA . MET A 1 103 ? 7.439 -4.820 -6.886 1.00 98.44 103 MET A CA 1
ATOM 827 C C . MET A 1 103 ? 8.826 -5.482 -6.925 1.00 98.44 103 MET A C 1
ATOM 829 O O . MET A 1 103 ? 9.725 -5.068 -6.189 1.00 98.44 103 MET A O 1
ATOM 833 N N . VAL A 1 104 ? 9.033 -6.454 -7.816 1.00 98.50 104 VAL A N 1
ATOM 834 C CA . VAL A 1 104 ? 10.344 -7.081 -8.042 1.00 98.50 104 VAL A CA 1
ATOM 835 C C . VAL A 1 104 ? 11.341 -6.046 -8.560 1.00 98.50 104 VAL A C 1
ATOM 837 O O . VAL A 1 104 ? 12.435 -5.946 -8.016 1.00 98.50 104 VAL A O 1
ATOM 840 N N . HIS A 1 105 ? 10.952 -5.190 -9.510 1.00 97.56 105 HIS A N 1
ATOM 841 C CA . HIS A 1 105 ? 11.805 -4.093 -9.986 1.00 97.56 105 HIS A CA 1
ATOM 842 C C . HIS A 1 105 ? 12.264 -3.170 -8.850 1.00 97.56 105 HIS A C 1
ATOM 844 O O . HIS A 1 105 ? 13.431 -2.795 -8.780 1.00 97.56 105 HIS A O 1
ATOM 850 N N . ALA A 1 106 ? 11.362 -2.833 -7.925 1.00 97.44 106 ALA A N 1
ATOM 851 C CA . ALA A 1 106 ? 11.670 -1.949 -6.803 1.00 97.44 106 ALA A CA 1
ATOM 852 C C . ALA A 1 106 ? 12.573 -2.582 -5.726 1.00 97.44 106 ALA A C 1
ATOM 854 O O . ALA A 1 106 ? 13.088 -1.857 -4.874 1.00 97.44 106 ALA A O 1
ATOM 855 N N . SER A 1 107 ? 12.744 -3.907 -5.726 1.00 97.62 107 SER A N 1
ATOM 856 C CA . SER A 1 107 ? 13.511 -4.639 -4.705 1.00 97.62 107 SER A CA 1
ATOM 857 C C . SER A 1 107 ? 14.682 -5.456 -5.243 1.00 97.62 107 SER A C 1
ATOM 859 O O . SER A 1 107 ? 15.507 -5.895 -4.446 1.00 97.62 107 SER A O 1
ATOM 861 N N . ALA A 1 108 ? 14.757 -5.658 -6.561 1.00 97.88 108 ALA A N 1
ATOM 862 C CA . ALA A 1 108 ? 15.682 -6.577 -7.221 1.00 97.88 108 ALA A CA 1
ATOM 863 C C . ALA A 1 108 ? 15.642 -8.011 -6.645 1.00 97.88 108 ALA A C 1
ATOM 865 O O . ALA A 1 108 ? 16.660 -8.697 -6.606 1.00 97.88 108 ALA A O 1
ATOM 866 N N . ALA A 1 109 ? 14.470 -8.458 -6.178 1.00 97.69 109 ALA A N 1
ATOM 867 C CA . ALA A 1 109 ? 14.280 -9.761 -5.542 1.00 97.69 109 ALA A CA 1
ATOM 868 C C . ALA A 1 109 ? 13.217 -10.575 -6.295 1.00 97.69 109 ALA A C 1
ATOM 870 O O . ALA A 1 109 ? 12.021 -10.376 -6.091 1.00 97.69 109 ALA A O 1
ATOM 871 N N . THR A 1 110 ? 13.639 -11.475 -7.186 1.00 98.19 110 THR A N 1
ATOM 872 C CA . THR A 1 110 ? 12.730 -12.306 -8.005 1.00 98.19 110 THR A CA 1
ATOM 873 C C . THR A 1 110 ? 11.931 -13.298 -7.157 1.00 98.19 110 THR A C 1
ATOM 875 O O . THR A 1 110 ? 10.750 -13.530 -7.404 1.00 98.19 110 THR A O 1
ATOM 878 N N . ASP A 1 111 ? 12.525 -13.789 -6.071 1.00 98.19 111 ASP A N 1
ATOM 879 C CA . ASP A 1 111 ? 11.881 -14.643 -5.066 1.00 98.19 111 ASP A CA 1
ATOM 880 C C . ASP A 1 111 ? 10.813 -13.909 -4.225 1.00 98.19 111 ASP A C 1
ATOM 882 O O . ASP A 1 111 ? 10.131 -14.522 -3.401 1.00 98.19 111 ASP A O 1
ATOM 886 N N . LEU A 1 112 ? 10.639 -12.590 -4.392 1.00 98.50 112 LEU A N 1
ATOM 887 C CA . LEU A 1 112 ? 9.546 -11.843 -3.764 1.00 98.50 112 LEU A CA 1
ATOM 888 C C . LEU A 1 112 ? 8.186 -12.382 -4.213 1.00 98.50 112 LEU A C 1
ATOM 890 O O . LEU A 1 112 ? 7.241 -12.394 -3.423 1.00 98.50 112 LEU A O 1
ATOM 894 N N . ALA A 1 113 ? 8.103 -12.845 -5.464 1.00 98.31 113 ALA A N 1
ATOM 895 C CA . ALA A 1 113 ? 6.898 -13.421 -6.038 1.00 98.31 113 ALA A CA 1
ATOM 896 C C . ALA A 1 113 ? 6.358 -14.585 -5.204 1.00 98.31 113 ALA A C 1
ATOM 898 O O . ALA A 1 113 ? 5.146 -14.720 -5.105 1.00 98.31 113 ALA A O 1
ATOM 899 N N . ASP A 1 114 ? 7.194 -15.372 -4.531 1.00 98.19 114 ASP A N 1
ATOM 900 C CA . ASP A 1 114 ? 6.732 -16.507 -3.722 1.00 98.19 114 ASP A CA 1
ATOM 901 C C . ASP A 1 114 ? 5.999 -16.065 -2.446 1.00 98.19 114 ASP A C 1
ATOM 903 O O . ASP A 1 114 ? 5.120 -16.766 -1.938 1.00 98.19 114 ASP A O 1
ATOM 907 N N . ASP A 1 115 ? 6.289 -14.861 -1.952 1.00 98.31 115 ASP A N 1
ATOM 908 C CA . ASP A 1 115 ? 5.700 -14.326 -0.725 1.00 98.31 115 ASP A CA 1
ATOM 909 C C . ASP A 1 115 ? 4.426 -13.512 -0.959 1.00 98.31 115 ASP A C 1
ATOM 911 O O . ASP A 1 115 ? 3.730 -13.215 0.010 1.00 98.31 115 ASP A O 1
ATOM 915 N N . VAL A 1 116 ? 4.083 -13.153 -2.198 1.00 98.75 116 VAL A N 1
ATOM 916 C CA . VAL A 1 116 ? 2.901 -12.318 -2.469 1.00 98.75 116 VAL A CA 1
ATOM 917 C C . VAL A 1 116 ? 1.608 -13.078 -2.156 1.00 98.75 116 VAL A C 1
ATOM 919 O O . VAL A 1 116 ? 1.408 -14.204 -2.602 1.00 98.75 116 VAL A O 1
ATOM 922 N N . ASP A 1 117 ? 0.694 -12.470 -1.420 1.00 98.56 117 ASP A N 1
ATOM 923 C CA . ASP A 1 117 ? -0.647 -13.018 -1.213 1.00 98.56 117 ASP A CA 1
ATOM 924 C C . ASP A 1 117 ? -1.680 -11.928 -1.487 1.00 98.56 117 ASP A C 1
ATOM 926 O O . ASP A 1 117 ? -1.410 -10.746 -1.252 1.00 98.56 117 ASP A O 1
ATOM 930 N N . PHE A 1 118 ? -2.811 -12.294 -2.079 1.00 98.62 118 PHE A N 1
ATOM 931 C CA . PHE A 1 118 ? -3.729 -11.321 -2.665 1.00 98.62 118 PHE A CA 1
ATOM 932 C C . PHE A 1 118 ? -5.147 -11.863 -2.808 1.00 98.62 118 PHE A C 1
ATOM 934 O O . PHE A 1 118 ? -5.363 -13.063 -2.980 1.00 98.62 118 PHE A O 1
ATOM 941 N N . THR A 1 119 ? -6.117 -10.955 -2.835 1.00 98.50 119 THR A N 1
ATOM 942 C CA . THR A 1 119 ? -7.465 -11.264 -3.315 1.00 98.50 119 THR A CA 1
ATOM 943 C C . THR A 1 119 ? -7.568 -11.027 -4.824 1.00 98.50 119 THR A C 1
ATOM 945 O O . THR A 1 119 ? -6.983 -10.068 -5.337 1.00 98.50 119 THR A O 1
ATOM 948 N N . PRO A 1 120 ? -8.337 -11.843 -5.572 1.00 96.25 120 PRO A N 1
ATOM 949 C CA . PRO A 1 120 ? -8.477 -11.658 -7.018 1.00 96.25 120 PRO A CA 1
ATOM 950 C C . PRO A 1 120 ? -9.037 -10.288 -7.431 1.00 96.25 120 PRO A C 1
ATOM 952 O O . PRO A 1 120 ? -8.778 -9.838 -8.542 1.00 96.25 120 PRO A O 1
ATOM 955 N N . GLY A 1 121 ? -9.805 -9.623 -6.560 1.00 97.12 121 GLY A N 1
ATOM 956 C CA . GLY A 1 121 ? -10.448 -8.341 -6.845 1.00 97.12 121 GLY A CA 1
ATOM 957 C C . GLY A 1 121 ? -9.605 -7.105 -6.524 1.00 97.12 121 GLY A C 1
ATOM 958 O O . GLY A 1 121 ? -10.021 -6.003 -6.886 1.00 97.12 121 GLY A O 1
ATOM 959 N N . VAL A 1 122 ? -8.431 -7.238 -5.890 1.00 98.56 122 VAL A N 1
ATOM 960 C CA . VAL A 1 122 ? -7.715 -6.086 -5.304 1.00 98.56 122 VAL A CA 1
ATOM 961 C C . VAL A 1 122 ? -7.344 -5.013 -6.320 1.00 98.56 122 VAL A C 1
ATOM 963 O O . VAL A 1 122 ? -7.530 -3.825 -6.054 1.00 98.56 122 VAL A O 1
ATOM 966 N N . VAL A 1 123 ? -6.863 -5.404 -7.502 1.00 98.19 123 VAL A N 1
ATOM 967 C CA . VAL A 1 123 ? -6.461 -4.441 -8.537 1.00 98.19 123 VAL A CA 1
ATOM 968 C C . VAL A 1 123 ? -7.685 -3.745 -9.115 1.00 98.19 123 VAL A C 1
ATOM 970 O O . VAL A 1 123 ? -7.689 -2.520 -9.236 1.00 98.19 123 VAL A O 1
ATOM 973 N N . ALA A 1 124 ? -8.738 -4.504 -9.424 1.00 97.38 124 ALA A N 1
ATOM 974 C CA . ALA A 1 124 ? -9.978 -3.965 -9.967 1.00 97.38 124 ALA A CA 1
ATOM 975 C C . ALA A 1 124 ? -10.659 -2.996 -8.985 1.00 97.38 124 ALA A C 1
ATOM 977 O O . ALA A 1 124 ? -11.010 -1.881 -9.374 1.00 97.38 124 ALA A O 1
ATOM 978 N N . ALA A 1 125 ? -10.788 -3.383 -7.713 1.00 98.38 125 ALA A N 1
ATOM 979 C CA . ALA A 1 125 ? -11.419 -2.574 -6.674 1.00 98.38 125 ALA A CA 1
ATOM 980 C C . ALA A 1 125 ? -10.638 -1.281 -6.402 1.00 98.38 125 ALA A C 1
ATOM 982 O O . ALA A 1 125 ? -11.211 -0.188 -6.416 1.00 98.38 125 ALA A O 1
ATOM 983 N N . ALA A 1 126 ? -9.314 -1.381 -6.242 1.00 98.44 126 ALA A N 1
ATOM 984 C CA . ALA A 1 126 ? -8.460 -0.218 -6.039 1.00 98.44 126 ALA A CA 1
ATOM 985 C C . ALA A 1 126 ? -8.481 0.729 -7.248 1.00 98.44 126 ALA A C 1
ATOM 987 O O . ALA A 1 126 ? -8.636 1.939 -7.084 1.00 98.44 126 ALA A O 1
ATOM 988 N N . ASN A 1 127 ? -8.359 0.202 -8.472 1.00 97.12 127 ASN A N 1
ATOM 989 C CA . ASN A 1 127 ? -8.375 1.027 -9.680 1.00 97.12 127 ASN A CA 1
ATOM 990 C C . ASN A 1 127 ? -9.724 1.741 -9.859 1.00 97.12 127 ASN A C 1
ATOM 992 O O . ASN A 1 127 ? -9.743 2.936 -10.162 1.00 97.12 127 ASN A O 1
ATOM 996 N N . ALA A 1 128 ? -10.840 1.045 -9.619 1.00 97.69 128 ALA A N 1
ATOM 997 C CA . ALA A 1 128 ? -12.178 1.628 -9.673 1.00 97.69 128 ALA A CA 1
ATOM 998 C C . ALA A 1 128 ? -12.344 2.768 -8.655 1.00 97.69 128 ALA A C 1
ATOM 1000 O O . ALA A 1 128 ? -12.796 3.855 -9.023 1.00 97.69 128 ALA A O 1
ATOM 1001 N N . ALA A 1 129 ? -11.905 2.562 -7.410 1.00 98.50 129 ALA A N 1
ATOM 1002 C CA . ALA A 1 129 ? -11.939 3.588 -6.370 1.00 98.50 129 ALA A CA 1
ATOM 1003 C C . ALA A 1 129 ? -11.101 4.818 -6.748 1.00 98.50 129 ALA A C 1
ATOM 1005 O O . ALA A 1 129 ? -11.579 5.952 -6.671 1.00 98.50 129 ALA A O 1
ATOM 1006 N N . LEU A 1 130 ? -9.878 4.615 -7.245 1.00 98.44 130 LEU A N 1
ATOM 1007 C CA . LEU A 1 130 ? -9.022 5.719 -7.683 1.00 98.44 130 LEU A CA 1
ATOM 1008 C C . LEU A 1 130 ? -9.643 6.490 -8.854 1.00 98.44 130 LEU A C 1
ATOM 1010 O O . LEU A 1 130 ? -9.649 7.721 -8.848 1.00 98.44 130 LEU A O 1
ATOM 1014 N N . ARG A 1 131 ? -10.237 5.803 -9.834 1.00 96.50 131 ARG A N 1
ATOM 1015 C CA . ARG A 1 131 ? -10.947 6.462 -10.946 1.00 96.50 131 ARG A CA 1
ATOM 1016 C C . ARG A 1 131 ? -12.170 7.255 -10.486 1.00 96.50 131 ARG A C 1
ATOM 1018 O O . ARG A 1 131 ? -12.481 8.275 -11.105 1.00 96.50 131 ARG A O 1
ATOM 1025 N N . ALA A 1 132 ? -12.819 6.816 -9.409 1.00 97.38 132 ALA A N 1
ATOM 1026 C CA . ALA A 1 132 ? -13.911 7.527 -8.748 1.00 97.38 132 ALA A CA 1
ATOM 1027 C C . ALA A 1 132 ? -13.440 8.704 -7.867 1.00 97.38 132 ALA A C 1
ATOM 1029 O O . ALA A 1 132 ? -14.273 9.445 -7.352 1.00 97.38 132 ALA A O 1
ATOM 1030 N N . GLY A 1 133 ? -12.127 8.916 -7.719 1.00 97.62 133 GLY A N 1
ATOM 1031 C CA . GLY A 1 133 ? -11.556 10.017 -6.937 1.00 97.62 133 GLY A CA 1
ATOM 1032 C C . GLY A 1 133 ? -11.277 9.681 -5.470 1.00 97.62 133 GLY A C 1
ATOM 1033 O O . GLY A 1 133 ? -11.030 10.592 -4.684 1.00 97.62 133 GLY A O 1
ATOM 1034 N N . ALA A 1 134 ? -11.297 8.400 -5.086 1.00 98.50 134 ALA A N 1
ATOM 1035 C CA . ALA A 1 134 ? -11.013 7.989 -3.713 1.00 98.50 134 ALA A CA 1
ATOM 1036 C C . ALA A 1 134 ? -9.602 8.423 -3.260 1.00 98.50 134 ALA A C 1
ATOM 1038 O O . ALA A 1 134 ? -8.667 8.417 -4.072 1.00 98.50 134 ALA A O 1
ATOM 1039 N N . PRO A 1 135 ? -9.420 8.786 -1.977 1.00 98.69 135 PRO A N 1
ATOM 1040 C CA . PRO A 1 135 ? -8.108 9.110 -1.437 1.00 98.69 135 PRO A CA 1
ATOM 1041 C C . PRO A 1 135 ? -7.252 7.851 -1.240 1.00 98.69 135 PRO A C 1
ATOM 1043 O O . PRO A 1 135 ? -7.764 6.734 -1.115 1.00 98.69 135 PRO A O 1
ATOM 1046 N N . ILE A 1 136 ? -5.937 8.058 -1.153 1.00 98.88 136 ILE A N 1
ATOM 1047 C CA . ILE A 1 136 ? -4.962 7.047 -0.745 1.00 98.88 136 ILE A CA 1
ATOM 1048 C C . ILE A 1 136 ? -4.441 7.394 0.649 1.00 98.88 136 ILE A C 1
ATOM 1050 O O . ILE A 1 136 ? -3.741 8.395 0.822 1.00 98.88 136 ILE A O 1
ATOM 1054 N N . PHE A 1 137 ? -4.726 6.552 1.637 1.00 98.88 137 PHE A N 1
ATOM 1055 C CA . PHE A 1 137 ? -4.184 6.694 2.987 1.00 98.88 137 PHE A CA 1
ATOM 1056 C C . PHE A 1 137 ? -2.862 5.954 3.138 1.00 98.88 137 PHE A C 1
ATOM 1058 O O . PHE A 1 137 ? -2.762 4.775 2.817 1.00 98.88 137 PHE A O 1
ATOM 1065 N N . CYS A 1 138 ? -1.848 6.648 3.648 1.00 98.88 138 CYS A N 1
ATOM 1066 C CA . CYS A 1 138 ? -0.489 6.139 3.779 1.00 98.88 138 CYS A CA 1
ATOM 1067 C C . CYS A 1 138 ? -0.028 6.169 5.236 1.00 98.88 138 CYS A C 1
ATOM 1069 O O . CYS A 1 138 ? -0.050 7.220 5.883 1.00 98.88 138 CYS A O 1
ATOM 1071 N N . ASP A 1 139 ? 0.483 5.045 5.732 1.00 98.56 139 ASP A N 1
ATOM 1072 C CA . ASP A 1 139 ? 0.967 4.924 7.116 1.00 98.56 139 ASP A CA 1
ATOM 1073 C C . ASP A 1 139 ? 2.243 5.737 7.403 1.00 98.56 139 ASP A C 1
ATOM 1075 O O . ASP A 1 139 ? 2.533 6.088 8.548 1.00 98.56 139 ASP A O 1
ATOM 1079 N N . SER A 1 140 ? 3.021 6.036 6.364 1.00 98.38 140 SER A N 1
ATOM 1080 C CA . SER A 1 140 ? 4.329 6.677 6.467 1.00 98.38 140 SER A CA 1
ATOM 1081 C C . SER A 1 140 ? 4.554 7.710 5.368 1.00 98.38 140 SER A C 1
ATOM 1083 O O . SER A 1 140 ? 4.055 7.594 4.246 1.00 98.38 140 SER A O 1
ATOM 1085 N N . SER A 1 141 ? 5.378 8.720 5.669 1.00 98.44 141 SER A N 1
ATOM 1086 C CA . SER A 1 141 ? 5.717 9.757 4.689 1.00 98.44 141 SER A CA 1
ATOM 1087 C C . SER A 1 141 ? 6.482 9.201 3.489 1.00 98.44 141 SER A C 1
ATOM 1089 O O . SER A 1 141 ? 6.375 9.758 2.406 1.00 98.44 141 SER A O 1
ATOM 1091 N N . MET A 1 142 ? 7.243 8.114 3.658 1.00 98.25 142 MET A N 1
ATOM 1092 C CA . MET A 1 142 ? 7.945 7.472 2.543 1.00 98.25 142 MET A CA 1
ATOM 1093 C C . MET A 1 142 ? 6.968 6.875 1.530 1.00 98.25 142 MET A C 1
ATOM 1095 O O . MET A 1 142 ? 7.159 7.067 0.332 1.00 98.25 142 MET A O 1
ATOM 1099 N N . VAL A 1 143 ? 5.903 6.209 1.996 1.00 98.75 143 VAL A N 1
ATOM 1100 C CA . VAL A 1 143 ? 4.846 5.705 1.106 1.00 98.75 143 VAL A CA 1
ATOM 1101 C C . VAL A 1 143 ? 4.146 6.870 0.408 1.00 98.75 143 VAL A C 1
ATOM 1103 O O . VAL A 1 143 ? 4.059 6.884 -0.816 1.00 98.75 143 VAL A O 1
ATOM 1106 N N . ALA A 1 144 ? 3.734 7.888 1.168 1.00 98.56 144 ALA A N 1
ATOM 1107 C CA . ALA A 1 144 ? 3.018 9.039 0.619 1.00 98.56 144 ALA A CA 1
ATOM 1108 C C . ALA A 1 144 ? 3.817 9.792 -0.460 1.00 98.56 144 ALA A C 1
ATOM 1110 O O . ALA A 1 144 ? 3.275 10.154 -1.501 1.00 98.56 144 ALA A O 1
ATOM 1111 N N . THR A 1 145 ? 5.114 10.009 -0.232 1.00 98.38 145 THR A N 1
ATOM 1112 C CA . THR A 1 145 ? 5.995 10.705 -1.183 1.00 98.38 145 THR A CA 1
ATOM 1113 C C . THR A 1 145 ? 6.302 9.864 -2.423 1.00 98.38 145 THR A C 1
ATOM 1115 O O . THR A 1 145 ? 6.511 10.421 -3.496 1.00 98.38 145 THR A O 1
ATOM 1118 N N . GLY A 1 146 ? 6.352 8.535 -2.298 1.00 98.12 146 GLY A N 1
ATOM 1119 C CA . GLY A 1 146 ? 6.697 7.653 -3.414 1.00 98.12 146 GLY A CA 1
ATOM 1120 C C . GLY A 1 146 ? 5.576 7.456 -4.441 1.00 98.12 146 GLY A C 1
ATOM 1121 O O . GLY A 1 146 ? 5.845 7.021 -5.564 1.00 98.12 146 GLY A O 1
ATOM 1122 N N . ILE A 1 147 ? 4.324 7.760 -4.088 1.00 98.00 147 ILE A N 1
ATOM 1123 C CA . ILE A 1 147 ? 3.194 7.657 -5.018 1.00 98.00 147 ILE A CA 1
ATOM 1124 C C . ILE A 1 147 ? 3.353 8.700 -6.131 1.00 98.00 147 ILE A C 1
ATOM 1126 O O . ILE A 1 147 ? 3.373 9.911 -5.898 1.00 98.00 147 ILE A O 1
ATOM 1130 N N . ILE A 1 148 ? 3.466 8.214 -7.366 1.00 95.56 148 ILE A N 1
ATOM 1131 C CA . ILE A 1 148 ? 3.745 9.024 -8.551 1.00 95.56 148 ILE A CA 1
ATOM 1132 C C . ILE A 1 148 ? 2.442 9.678 -9.000 1.00 95.56 148 ILE A C 1
ATOM 1134 O O . ILE A 1 148 ? 1.563 9.021 -9.553 1.00 95.56 148 ILE A O 1
ATOM 1138 N N . ARG A 1 149 ? 2.332 10.994 -8.806 1.00 94.62 149 ARG A N 1
ATOM 1139 C CA . ARG A 1 149 ? 1.107 11.753 -9.106 1.00 94.62 149 ARG A CA 1
ATOM 1140 C C . ARG A 1 149 ? 0.649 11.618 -10.557 1.00 94.62 149 ARG A C 1
ATOM 1142 O O . ARG A 1 149 ? -0.534 11.438 -10.799 1.00 94.62 149 ARG A O 1
ATOM 1149 N N . SER A 1 150 ? 1.580 11.603 -11.509 1.00 92.00 150 SER A N 1
ATOM 1150 C CA . SER A 1 150 ? 1.274 11.447 -12.937 1.00 92.00 150 SER A CA 1
ATOM 1151 C C . SER A 1 150 ? 0.758 10.056 -13.329 1.00 92.00 150 SER A C 1
ATOM 1153 O O . SER A 1 150 ? 0.312 9.888 -14.458 1.00 92.00 150 SER A O 1
ATOM 1155 N N . ARG A 1 151 ? 0.815 9.063 -12.429 1.00 92.38 151 ARG A N 1
ATOM 1156 C CA . ARG A 1 151 ? 0.217 7.731 -12.617 1.00 92.38 151 ARG A CA 1
ATOM 1157 C C . ARG A 1 151 ? -1.191 7.621 -12.033 1.00 92.38 151 ARG A C 1
ATOM 1159 O O . ARG A 1 151 ? -1.844 6.608 -12.264 1.00 92.38 151 ARG A O 1
ATOM 1166 N N . LEU A 1 152 ? -1.654 8.614 -11.275 1.00 94.81 152 LEU A N 1
ATOM 1167 C CA . LEU A 1 152 ? -2.996 8.598 -10.705 1.00 94.81 152 LEU A CA 1
ATOM 1168 C C . LEU A 1 152 ? -4.031 8.898 -11.806 1.00 94.81 152 LEU A C 1
ATOM 1170 O O . LEU A 1 152 ? -3.774 9.726 -12.685 1.00 94.81 152 LEU A O 1
ATOM 1174 N N . PRO A 1 153 ? -5.190 8.217 -11.807 1.00 93.44 153 PRO A N 1
ATOM 1175 C CA . PRO A 1 153 ? -6.223 8.423 -12.823 1.00 93.44 153 PRO A CA 1
ATOM 1176 C C . PRO A 1 153 ? -7.033 9.714 -12.612 1.00 93.44 153 PRO A C 1
ATOM 1178 O O . PRO A 1 153 ? -7.761 10.139 -13.509 1.00 93.44 153 PRO A O 1
ATOM 1181 N N . ARG A 1 154 ? -6.946 10.319 -11.425 1.00 94.06 154 ARG A N 1
ATOM 1182 C CA . ARG A 1 154 ? -7.549 11.602 -11.042 1.00 94.06 154 ARG A CA 1
ATOM 1183 C C . ARG A 1 154 ? -6.554 12.367 -10.167 1.00 94.06 154 ARG A C 1
ATOM 1185 O O . ARG A 1 154 ? -5.470 11.872 -9.863 1.00 94.06 154 ARG A O 1
ATOM 1192 N N . ASP A 1 155 ? -6.943 13.552 -9.709 1.00 95.00 155 ASP A N 1
ATOM 1193 C CA . ASP A 1 155 ? -6.231 14.257 -8.640 1.00 95.00 155 ASP A CA 1
ATOM 1194 C C . ASP A 1 155 ? -6.532 13.611 -7.271 1.00 95.00 155 ASP A C 1
ATOM 1196 O O . ASP A 1 155 ? -7.132 14.212 -6.384 1.00 95.00 155 ASP A O 1
ATOM 1200 N N . ASN A 1 156 ? -6.208 12.319 -7.134 1.00 98.25 156 ASN A N 1
ATOM 1201 C CA . ASN A 1 156 ? -6.434 11.573 -5.902 1.00 98.25 156 ASN A CA 1
ATOM 1202 C C . ASN A 1 156 ? -5.548 12.148 -4.788 1.00 98.25 156 ASN A C 1
ATOM 1204 O O . ASN A 1 156 ? -4.320 12.246 -4.922 1.00 98.25 156 ASN A O 1
ATOM 1208 N N . GLU A 1 157 ? -6.161 12.485 -3.656 1.00 98.31 157 GLU A N 1
ATOM 1209 C CA . GLU A 1 157 ? -5.421 12.897 -2.468 1.00 98.31 157 GLU A CA 1
ATOM 1210 C C . GLU A 1 157 ? -4.548 11.743 -1.960 1.00 98.31 157 GLU A C 1
ATOM 1212 O O . GLU A 1 157 ? -4.999 10.606 -1.845 1.00 98.31 157 GLU A O 1
ATOM 1217 N N . VAL A 1 158 ? -3.299 12.048 -1.606 1.00 98.56 158 VAL A N 1
ATOM 1218 C CA . VAL A 1 158 ? -2.400 11.110 -0.923 1.00 98.56 158 VAL A CA 1
ATOM 1219 C C . VAL A 1 158 ? -2.180 11.652 0.478 1.00 98.56 158 VAL A C 1
ATOM 1221 O O . VAL A 1 158 ? -1.520 12.679 0.652 1.00 98.56 158 VAL A O 1
ATOM 1224 N N . ILE A 1 159 ? -2.775 10.985 1.462 1.00 98.56 159 ILE A N 1
ATOM 1225 C CA . ILE A 1 159 ? -2.940 11.492 2.822 1.00 98.56 159 ILE A CA 1
ATOM 1226 C C . ILE A 1 159 ? -2.046 10.696 3.769 1.00 98.56 159 ILE A C 1
ATOM 1228 O O . ILE A 1 159 ? -2.092 9.468 3.812 1.00 98.56 159 ILE A O 1
ATOM 1232 N N . CYS A 1 160 ? -1.240 11.396 4.565 1.00 98.12 160 CYS A N 1
ATOM 1233 C CA . CYS A 1 160 ? -0.409 10.793 5.599 1.00 98.12 160 CYS A CA 1
ATOM 1234 C C . CYS A 1 160 ? -0.338 11.709 6.819 1.00 98.12 160 CYS A C 1
ATOM 1236 O O . CYS A 1 160 ? 0.272 12.777 6.767 1.00 98.12 160 CYS A O 1
ATOM 1238 N N . HIS A 1 161 ? -0.915 11.265 7.935 1.00 97.12 161 HIS A N 1
ATOM 1239 C CA . HIS A 1 161 ? -0.967 12.051 9.169 1.00 97.12 161 HIS A CA 1
ATOM 1240 C C . HIS A 1 161 ? 0.269 11.883 10.054 1.00 97.12 161 HIS A C 1
ATOM 1242 O O . HIS A 1 161 ? 0.348 12.516 11.095 1.00 97.12 161 HIS A O 1
ATOM 1248 N N . ILE A 1 162 ? 1.271 11.079 9.677 1.00 95.81 162 ILE A N 1
ATOM 1249 C CA . ILE A 1 162 ? 2.380 10.728 10.588 1.00 95.81 162 ILE A CA 1
ATOM 1250 C C . ILE A 1 162 ? 3.201 11.934 11.089 1.00 95.81 162 ILE A C 1
ATOM 1252 O O . ILE A 1 162 ? 3.911 11.829 12.090 1.00 95.81 162 ILE A O 1
ATOM 1256 N N . LYS A 1 163 ? 3.117 13.071 10.384 1.00 93.81 163 LYS A N 1
ATOM 1257 C CA . LYS A 1 163 ? 3.762 14.346 10.733 1.00 93.81 163 LYS A CA 1
ATOM 1258 C C . LYS A 1 163 ? 2.840 15.333 11.455 1.00 93.81 163 LYS A C 1
ATOM 1260 O O . LYS A 1 163 ? 3.294 16.428 11.773 1.00 93.81 163 LYS A O 1
ATOM 1265 N N . ASP A 1 164 ? 1.581 14.976 11.692 1.00 93.19 164 ASP A N 1
ATOM 1266 C CA . ASP A 1 164 ? 0.656 15.811 12.449 1.00 93.19 164 ASP A CA 1
ATOM 1267 C C . ASP A 1 164 ? 1.207 16.006 13.878 1.00 93.19 164 ASP A C 1
ATOM 1269 O O . ASP A 1 164 ? 1.492 15.017 14.570 1.00 93.19 164 ASP A O 1
ATOM 1273 N N . PRO A 1 165 ? 1.414 17.259 14.327 1.00 91.38 165 PRO A N 1
ATOM 1274 C CA . PRO A 1 165 ? 1.969 17.538 15.647 1.00 91.38 165 PRO A CA 1
ATOM 1275 C C . PRO A 1 165 ? 1.081 17.025 16.791 1.00 91.38 165 PRO A C 1
ATOM 1277 O O . PRO A 1 165 ? 1.614 16.652 17.837 1.00 91.38 165 PRO A O 1
ATOM 1280 N N . ALA A 1 166 ? -0.240 16.948 16.599 1.00 90.88 166 ALA A N 1
ATOM 1281 C CA . ALA A 1 166 ? -1.177 16.452 17.606 1.00 90.88 166 ALA A CA 1
ATOM 1282 C C . ALA A 1 166 ? -1.116 14.923 17.769 1.00 90.88 166 ALA A C 1
ATOM 1284 O O . ALA A 1 166 ? -1.475 14.389 18.820 1.00 90.88 166 ALA A O 1
ATOM 1285 N N . LEU A 1 167 ? -0.601 14.205 16.765 1.00 93.94 167 LEU A N 1
ATOM 1286 C CA . LEU A 1 167 ? -0.615 12.743 16.728 1.00 93.94 167 LEU A CA 1
ATOM 1287 C C . LEU A 1 167 ? 0.222 12.099 17.836 1.00 93.94 167 LEU A C 1
ATOM 1289 O O . LEU A 1 167 ? -0.098 11.012 18.308 1.00 93.94 167 LEU A O 1
ATOM 1293 N N . ALA A 1 168 ? 1.310 12.754 18.252 1.00 93.56 168 ALA A N 1
ATOM 1294 C CA . ALA A 1 168 ? 2.153 12.253 19.334 1.00 93.56 168 ALA A CA 1
ATOM 1295 C C . ALA A 1 168 ? 1.403 12.220 20.671 1.00 93.56 168 ALA A C 1
ATOM 1297 O O . ALA A 1 168 ? 1.505 11.231 21.392 1.00 93.56 168 ALA A O 1
ATOM 1298 N N . GLN A 1 169 ? 0.641 13.278 20.961 1.00 94.75 169 GLN A N 1
ATOM 1299 C CA . GLN A 1 169 ? -0.164 13.363 22.173 1.00 94.75 169 GLN A CA 1
ATOM 1300 C C . GLN A 1 169 ? -1.341 12.389 22.104 1.00 94.75 169 GLN A C 1
ATOM 1302 O O . GLN A 1 169 ? -1.515 11.595 23.020 1.00 94.75 169 GLN A O 1
ATOM 1307 N N . LEU A 1 170 ? -2.058 12.354 20.974 1.00 94.81 170 LEU A N 1
ATOM 1308 C CA . LEU A 1 170 ? -3.169 11.422 20.761 1.00 94.81 170 LEU A CA 1
ATOM 1309 C C . LEU A 1 170 ? -2.742 9.959 20.958 1.00 94.81 170 LEU A C 1
ATOM 1311 O O . LEU A 1 170 ? -3.447 9.179 21.593 1.00 94.81 170 LEU A O 1
ATOM 1315 N N . ALA A 1 171 ? -1.571 9.590 20.438 1.00 96.75 171 ALA A N 1
ATOM 1316 C CA . ALA A 1 171 ? -1.015 8.256 20.613 1.00 96.75 171 ALA A CA 1
ATOM 1317 C C . ALA A 1 171 ? -0.686 7.955 22.085 1.00 96.75 171 ALA A C 1
ATOM 1319 O O . ALA A 1 171 ? -1.010 6.875 22.571 1.00 96.75 171 ALA A O 1
ATOM 1320 N N . ALA A 1 172 ? -0.083 8.909 22.801 1.00 96.50 172 ALA A N 1
ATOM 1321 C CA . ALA A 1 172 ? 0.246 8.751 24.215 1.00 96.50 172 ALA A CA 1
ATOM 1322 C C . ALA A 1 172 ? -1.011 8.598 25.087 1.00 96.50 172 ALA A C 1
ATOM 1324 O O . ALA A 1 172 ? -1.071 7.677 25.900 1.00 96.50 172 ALA A O 1
ATOM 1325 N N . ASP A 1 173 ? -2.021 9.441 24.867 1.00 96.50 173 ASP A N 1
ATOM 1326 C CA . ASP A 1 173 ? -3.263 9.461 25.652 1.00 96.50 173 ASP A CA 1
ATOM 1327 C C . ASP A 1 173 ? -4.058 8.155 25.530 1.00 96.50 173 ASP A C 1
ATOM 1329 O O . ASP A 1 173 ? -4.747 7.756 26.467 1.00 96.50 173 ASP A O 1
ATOM 1333 N N . ASN A 1 174 ? -3.929 7.462 24.396 1.00 95.31 174 ASN A N 1
ATOM 1334 C CA . ASN A 1 174 ? -4.655 6.224 24.108 1.00 95.31 174 ASN A CA 1
ATOM 1335 C C . ASN A 1 174 ? -3.783 4.958 24.200 1.00 95.31 174 ASN A C 1
ATOM 1337 O O . ASN A 1 174 ? -4.253 3.870 23.873 1.00 95.31 174 ASN A O 1
ATOM 1341 N N . GLY A 1 175 ? -2.516 5.067 24.619 1.00 96.88 175 GLY A N 1
ATOM 1342 C CA . GLY A 1 175 ? -1.607 3.915 24.711 1.00 96.88 175 GLY A CA 1
ATOM 1343 C C . GLY A 1 175 ? -1.290 3.263 23.357 1.00 96.88 175 GLY A C 1
ATOM 1344 O O . GLY A 1 175 ? -1.085 2.054 23.273 1.00 96.88 175 GLY A O 1
ATOM 1345 N N . MET A 1 176 ? -1.263 4.059 22.291 1.00 97.12 176 MET A N 1
ATOM 1346 C CA . MET A 1 176 ? -1.117 3.623 20.904 1.00 97.12 176 MET A CA 1
ATOM 1347 C C . MET A 1 176 ? 0.233 4.040 20.310 1.00 97.12 176 MET A C 1
ATOM 1349 O O . MET A 1 176 ? 0.916 4.939 20.803 1.00 97.12 176 MET A O 1
ATOM 1353 N N . THR A 1 177 ? 0.621 3.442 19.179 1.00 97.31 177 THR A N 1
ATOM 1354 C CA . THR A 1 177 ? 1.664 4.049 18.336 1.00 97.31 177 THR A CA 1
ATOM 1355 C C . THR A 1 177 ? 1.082 5.218 17.541 1.00 97.31 177 THR A C 1
ATOM 1357 O O . THR A 1 177 ? -0.112 5.256 17.251 1.00 97.31 177 THR A O 1
ATOM 1360 N N . LYS A 1 178 ? 1.931 6.150 17.083 1.00 97.62 178 LYS A N 1
ATOM 1361 C CA . LYS A 1 178 ? 1.488 7.245 16.194 1.00 97.62 178 LYS A CA 1
ATOM 1362 C C . LYS A 1 178 ? 0.753 6.731 14.956 1.00 97.62 178 LYS A C 1
ATOM 1364 O O . LYS A 1 178 ? -0.241 7.302 14.539 1.00 97.62 178 LYS A O 1
ATOM 1369 N N . THR A 1 179 ? 1.235 5.638 14.374 1.00 97.31 179 THR A N 1
ATOM 1370 C CA . THR A 1 179 ? 0.627 5.029 13.188 1.00 97.31 179 THR A CA 1
ATOM 1371 C C . THR A 1 179 ? -0.739 4.412 13.469 1.00 97.31 179 THR A C 1
ATOM 1373 O O . THR A 1 179 ? -1.580 4.480 12.588 1.00 97.31 179 THR A O 1
ATOM 1376 N N . MET A 1 180 ? -0.992 3.881 14.673 1.00 98.06 180 MET A N 1
ATOM 1377 C CA . MET A 1 180 ? -2.335 3.452 15.087 1.00 98.06 180 MET A CA 1
ATOM 1378 C C . MET A 1 180 ? -3.268 4.654 15.243 1.00 98.06 180 MET A C 1
ATOM 1380 O O . MET A 1 180 ? -4.323 4.685 14.624 1.00 98.06 180 MET A O 1
ATOM 1384 N N . ALA A 1 181 ? -2.836 5.687 15.973 1.00 97.94 181 ALA A N 1
ATOM 1385 C CA . ALA A 1 181 ? -3.614 6.916 16.127 1.00 97.94 181 ALA A CA 1
ATOM 1386 C C . ALA A 1 181 ? -3.923 7.584 14.770 1.00 97.94 181 ALA A C 1
ATOM 1388 O O . ALA A 1 181 ? -4.962 8.213 14.600 1.00 97.94 181 ALA A O 1
ATOM 1389 N N . ALA A 1 182 ? -3.046 7.423 13.771 1.00 97.81 182 ALA A N 1
ATOM 1390 C CA . ALA A 1 182 ? -3.277 7.945 12.429 1.00 97.81 182 ALA A CA 1
ATOM 1391 C C . ALA A 1 182 ? -4.418 7.216 11.707 1.00 97.81 182 ALA A C 1
ATOM 1393 O O . ALA A 1 182 ? -5.129 7.868 10.947 1.00 97.81 182 ALA A O 1
ATOM 1394 N N . ILE A 1 183 ? -4.604 5.910 11.953 1.00 98.12 183 ILE A N 1
ATOM 1395 C CA . ILE A 1 183 ? -5.745 5.145 11.425 1.00 98.12 183 ILE A CA 1
ATOM 1396 C C . ILE A 1 183 ? -7.054 5.731 11.948 1.00 98.12 183 ILE A C 1
ATOM 1398 O O . ILE A 1 183 ? -7.982 5.935 11.169 1.00 98.12 183 ILE A O 1
ATOM 1402 N N . ASP A 1 184 ? -7.113 6.064 13.237 1.00 96.12 184 ASP A N 1
ATOM 1403 C CA . ASP A 1 184 ? -8.319 6.632 13.847 1.00 96.12 184 ASP A CA 1
ATOM 1404 C C . ASP A 1 184 ? -8.702 7.968 13.190 1.00 96.12 184 ASP A C 1
ATOM 1406 O O . ASP A 1 184 ? -9.880 8.240 12.957 1.00 96.12 184 ASP A O 1
ATOM 1410 N N . LEU A 1 185 ? -7.710 8.769 12.781 1.00 96.50 185 LEU A N 1
ATOM 1411 C CA . LEU A 1 185 ? -7.934 10.003 12.017 1.00 96.50 185 LEU A CA 1
ATOM 1412 C C . LEU A 1 185 ? -8.407 9.761 10.572 1.00 96.50 185 LEU A C 1
ATOM 1414 O O . LEU A 1 185 ? -8.921 10.685 9.941 1.00 96.50 185 LEU A O 1
ATOM 1418 N N . TRP A 1 186 ? -8.225 8.561 10.013 1.00 97.62 186 TRP A N 1
ATOM 1419 C CA . TRP A 1 186 ? -8.702 8.225 8.663 1.00 97.62 186 TRP A CA 1
ATOM 1420 C C . TRP A 1 186 ? -10.184 7.884 8.637 1.00 97.62 186 TRP A C 1
ATOM 1422 O O . TRP A 1 186 ? -10.822 8.084 7.604 1.00 97.62 186 TRP A O 1
ATOM 1432 N N . LEU A 1 187 ? -10.728 7.404 9.760 1.00 96.69 187 LEU A N 1
ATOM 1433 C CA . LEU A 1 187 ? -12.079 6.857 9.878 1.00 96.69 187 LEU A CA 1
ATOM 1434 C C . LEU A 1 187 ? -13.167 7.674 9.145 1.00 96.69 187 LEU A C 1
ATOM 1436 O O . LEU A 1 187 ? -13.918 7.065 8.382 1.00 96.69 187 LEU A O 1
ATOM 1440 N N . PRO A 1 188 ? -13.233 9.021 9.246 1.00 97.50 188 PRO A N 1
ATOM 1441 C CA . PRO A 1 188 ? -14.275 9.807 8.573 1.00 97.50 188 PRO A CA 1
ATOM 1442 C C . PRO A 1 188 ? -14.275 9.720 7.039 1.00 97.50 188 PRO A C 1
ATOM 1444 O O . PRO A 1 188 ? -15.250 10.110 6.401 1.00 97.50 188 PRO A O 1
ATOM 1447 N N . ARG A 1 189 ? -13.170 9.273 6.435 1.00 98.19 189 ARG A N 1
ATOM 1448 C CA . ARG A 1 189 ? -12.958 9.207 4.981 1.00 98.19 189 ARG A CA 1
ATOM 1449 C C . ARG A 1 189 ? -12.441 7.837 4.523 1.00 98.19 189 ARG A C 1
ATOM 1451 O O . ARG A 1 189 ? -12.011 7.716 3.380 1.00 98.19 189 ARG A O 1
ATOM 1458 N N . LEU A 1 190 ? -12.435 6.835 5.407 1.00 98.50 190 LEU A N 1
ATOM 1459 C CA . LEU A 1 190 ? -11.830 5.523 5.162 1.00 98.50 190 LEU A CA 1
ATOM 1460 C C . LEU A 1 190 ? -12.675 4.641 4.229 1.00 98.50 190 LEU A C 1
ATOM 1462 O O . LEU A 1 190 ? -12.122 3.805 3.515 1.00 98.50 190 LEU A O 1
ATOM 1466 N N . ASP A 1 191 ? -13.997 4.831 4.223 1.00 98.38 191 ASP A N 1
ATOM 1467 C CA . ASP A 1 191 ? -14.906 4.050 3.384 1.00 98.38 191 ASP A CA 1
ATOM 1468 C C . ASP A 1 191 ? -14.610 4.269 1.896 1.00 98.38 191 ASP A C 1
ATOM 1470 O O . ASP A 1 191 ? -14.500 5.405 1.430 1.00 98.38 191 ASP A O 1
ATOM 1474 N N . GLY A 1 192 ? -14.423 3.180 1.152 1.00 98.50 192 GLY A N 1
ATOM 1475 C CA . GLY A 1 192 ? -14.060 3.216 -0.265 1.00 98.50 192 GLY A CA 1
ATOM 1476 C C . GLY A 1 192 ? -12.656 3.758 -0.571 1.00 98.50 192 GLY A C 1
ATOM 1477 O O . GLY A 1 192 ? -12.296 3.861 -1.743 1.00 98.50 192 GLY A O 1
ATOM 1478 N N . ALA A 1 193 ? -11.839 4.087 0.434 1.00 98.81 193 ALA A N 1
ATOM 1479 C CA . ALA A 1 193 ? -10.475 4.568 0.224 1.00 98.81 193 ALA A CA 1
ATOM 1480 C C . ALA A 1 193 ? -9.513 3.439 -0.170 1.00 98.81 193 ALA A C 1
ATOM 1482 O O . ALA A 1 193 ? -9.742 2.265 0.129 1.00 98.81 193 ALA A O 1
ATOM 1483 N N . VAL A 1 194 ? -8.389 3.798 -0.792 1.00 98.88 194 VAL A N 1
ATOM 1484 C CA . VAL A 1 194 ? -7.256 2.877 -0.954 1.00 98.88 194 VAL A CA 1
ATOM 1485 C C . VAL A 1 194 ? -6.309 3.066 0.224 1.00 98.88 194 VAL A C 1
ATOM 1487 O O . VAL A 1 194 ? -5.877 4.180 0.513 1.00 98.88 194 VAL A O 1
ATOM 1490 N N . VAL A 1 195 ? -5.961 1.984 0.910 1.00 98.94 195 VAL A N 1
ATOM 1491 C CA . VAL A 1 195 ? -5.060 2.025 2.067 1.00 98.94 195 VAL A CA 1
ATOM 1492 C C . VAL A 1 195 ? -3.712 1.416 1.698 1.00 98.94 195 VAL A C 1
ATOM 1494 O O . VAL A 1 195 ? -3.645 0.311 1.171 1.00 98.94 195 VAL A O 1
ATOM 1497 N N . ALA A 1 196 ? -2.630 2.132 1.989 1.00 98.88 196 ALA A N 1
ATOM 1498 C CA . ALA A 1 196 ? -1.255 1.753 1.699 1.00 98.88 196 ALA A CA 1
ATOM 1499 C C . ALA A 1 196 ? -0.422 1.764 2.991 1.00 98.88 196 ALA A C 1
ATOM 1501 O O . ALA A 1 196 ? 0.015 2.812 3.474 1.00 98.88 196 ALA A O 1
ATOM 1502 N N . ILE A 1 197 ? -0.193 0.580 3.559 1.00 98.94 197 ILE A N 1
ATOM 1503 C CA . ILE A 1 197 ? 0.580 0.404 4.792 1.00 98.94 197 ILE A CA 1
ATOM 1504 C C . ILE A 1 197 ? 1.895 -0.268 4.432 1.00 98.94 197 ILE A C 1
ATOM 1506 O O . ILE A 1 197 ? 1.931 -1.468 4.170 1.00 98.94 197 ILE A O 1
ATOM 1510 N N . GLY A 1 198 ? 2.974 0.512 4.414 1.00 98.69 198 GLY A N 1
ATOM 1511 C CA . GLY A 1 198 ? 4.283 0.040 3.971 1.00 98.69 198 GLY A CA 1
ATOM 1512 C C . GLY A 1 198 ? 5.352 -0.017 5.045 1.00 98.69 198 GLY A C 1
ATOM 1513 O O . GLY A 1 198 ? 6.450 -0.489 4.770 1.00 98.69 198 GLY A O 1
ATOM 1514 N N . ASN A 1 199 ? 5.086 0.462 6.256 1.00 98.69 199 ASN A N 1
ATOM 1515 C CA . ASN A 1 199 ? 6.099 0.564 7.301 1.00 98.69 199 ASN A CA 1
ATOM 1516 C C . ASN A 1 199 ? 5.657 -0.043 8.633 1.00 98.69 199 ASN A C 1
ATOM 1518 O O . ASN A 1 199 ? 6.428 -0.782 9.231 1.00 98.69 199 ASN A O 1
ATOM 1522 N N . ALA A 1 200 ? 4.455 0.260 9.116 1.00 98.44 200 ALA A N 1
ATOM 1523 C CA . ALA A 1 200 ? 4.065 -0.022 10.491 1.00 98.44 200 ALA A CA 1
ATOM 1524 C C . ALA A 1 200 ? 3.065 -1.183 10.599 1.00 98.44 200 ALA A C 1
ATOM 1526 O O . ALA A 1 200 ? 1.886 -1.007 10.289 1.00 98.44 200 ALA A O 1
ATOM 1527 N N . PRO A 1 201 ? 3.480 -2.345 11.138 1.00 98.69 201 PRO A N 1
ATOM 1528 C CA . PRO A 1 201 ? 2.566 -3.453 11.411 1.00 98.69 201 PRO A CA 1
ATOM 1529 C C . PRO A 1 201 ? 1.409 -3.079 12.341 1.00 98.69 201 PRO A C 1
ATOM 1531 O O . PRO A 1 201 ? 0.289 -3.541 12.158 1.00 98.69 201 PRO A O 1
ATOM 1534 N N . THR A 1 202 ? 1.654 -2.196 13.313 1.00 98.62 202 THR A N 1
ATOM 1535 C CA . THR A 1 202 ? 0.617 -1.738 14.246 1.00 98.62 202 THR A CA 1
ATOM 1536 C C . THR A 1 202 ? -0.480 -0.928 13.558 1.00 98.62 202 THR A C 1
ATOM 1538 O O . THR A 1 202 ? -1.631 -1.023 13.965 1.00 98.62 202 THR A O 1
ATOM 1541 N N . ALA A 1 203 ? -0.166 -0.188 12.485 1.00 98.69 203 ALA A N 1
ATOM 1542 C CA . ALA A 1 203 ? -1.195 0.461 11.669 1.00 98.69 203 ALA A CA 1
ATOM 1543 C C . ALA A 1 203 ? -2.092 -0.573 10.984 1.00 98.69 203 ALA A C 1
ATOM 1545 O O . ALA A 1 203 ? -3.298 -0.371 10.908 1.00 98.69 203 ALA A O 1
ATOM 1546 N N . LEU A 1 204 ? -1.522 -1.688 10.514 1.00 98.81 204 LEU A N 1
ATOM 1547 C CA . LEU A 1 204 ? -2.312 -2.726 9.861 1.00 98.81 204 LEU A CA 1
ATOM 1548 C C . LEU A 1 204 ? -3.216 -3.461 10.857 1.00 98.81 204 LEU A C 1
ATOM 1550 O O . LEU A 1 204 ? -4.386 -3.669 10.558 1.00 98.81 204 LEU A O 1
ATOM 1554 N N . PHE A 1 205 ? -2.723 -3.781 12.056 1.00 98.75 205 PHE A N 1
ATOM 1555 C CA . PHE A 1 205 ? -3.586 -4.309 13.119 1.00 98.75 205 PHE A CA 1
ATOM 1556 C C . PHE A 1 205 ? -4.716 -3.341 13.471 1.00 98.75 205 PHE A C 1
ATOM 1558 O O . PHE A 1 205 ? -5.879 -3.734 13.450 1.00 98.75 205 PHE A O 1
ATOM 1565 N N . ARG A 1 206 ? -4.390 -2.064 13.703 1.00 98.62 206 ARG A N 1
ATOM 1566 C CA . ARG A 1 206 ? -5.395 -1.058 14.055 1.00 98.62 206 ARG A CA 1
ATOM 1567 C C . ARG A 1 206 ? -6.432 -0.852 12.957 1.00 98.62 206 ARG A C 1
ATOM 1569 O O . ARG A 1 206 ? -7.604 -0.678 13.260 1.00 98.62 206 ARG A O 1
ATOM 1576 N N . LEU A 1 207 ? -6.033 -0.917 11.686 1.00 98.75 207 LEU A N 1
ATOM 1577 C CA . LEU A 1 207 ? -6.975 -0.885 10.568 1.00 98.75 207 LEU A CA 1
ATOM 1578 C C . LEU A 1 207 ? -7.999 -2.021 10.668 1.00 98.75 207 LEU A C 1
ATOM 1580 O O . LEU A 1 207 ? -9.188 -1.774 10.502 1.00 98.75 207 LEU A O 1
ATOM 1584 N N . LEU A 1 208 ? -7.551 -3.247 10.950 1.00 98.75 208 LEU A N 1
ATOM 1585 C CA . LEU A 1 208 ? -8.443 -4.401 11.079 1.00 98.75 208 LEU A CA 1
ATOM 1586 C C . LEU A 1 208 ? -9.400 -4.255 12.268 1.00 98.75 208 LEU A C 1
ATOM 1588 O O . LEU A 1 208 ? -10.578 -4.568 12.125 1.00 98.75 208 LEU A O 1
ATOM 1592 N N . GLU A 1 209 ? -8.915 -3.747 13.404 1.00 98.38 209 GLU A N 1
ATOM 1593 C CA . GLU A 1 209 ? -9.747 -3.426 14.572 1.00 98.38 209 GLU A CA 1
ATOM 1594 C C . GLU A 1 209 ? -10.829 -2.404 14.210 1.00 98.38 209 GLU A C 1
ATOM 1596 O O . GLU A 1 209 ? -12.013 -2.675 14.388 1.00 98.38 209 GLU A O 1
ATOM 1601 N N . VAL A 1 210 ? -10.441 -1.276 13.607 1.00 98.06 210 VAL A N 1
ATOM 1602 C CA . VAL A 1 210 ? -11.372 -0.211 13.208 1.00 98.06 210 VAL A CA 1
ATOM 1603 C C . VAL A 1 210 ? -12.419 -0.729 12.223 1.00 98.06 210 VAL A C 1
ATOM 1605 O O . VAL A 1 210 ? -13.606 -0.460 12.399 1.00 98.06 210 VAL A O 1
ATOM 1608 N N . VAL A 1 211 ? -12.021 -1.500 11.208 1.00 98.19 211 VAL A N 1
ATOM 1609 C CA . VAL A 1 211 ? -12.959 -2.100 10.243 1.00 98.19 211 VAL A CA 1
ATOM 1610 C C . VAL A 1 211 ? -13.927 -3.059 10.942 1.00 98.19 211 VAL A C 1
ATOM 1612 O O . VAL A 1 211 ? -15.124 -3.028 10.660 1.00 98.19 211 VAL A O 1
ATOM 1615 N N . ALA A 1 212 ? -13.438 -3.892 11.862 1.00 97.94 212 ALA A N 1
ATOM 1616 C CA . ALA A 1 212 ? -14.275 -4.832 12.604 1.00 97.94 212 ALA A CA 1
ATOM 1617 C C . ALA A 1 212 ? -15.272 -4.123 13.537 1.00 97.94 212 ALA A C 1
ATOM 1619 O O . ALA A 1 212 ? -16.420 -4.552 13.645 1.00 97.94 212 ALA A O 1
ATOM 1620 N N . GLU A 1 213 ? -14.848 -3.040 14.188 1.00 97.62 213 GLU A N 1
ATOM 1621 C CA . GLU A 1 213 ? -15.661 -2.257 15.126 1.00 97.62 213 GLU A CA 1
ATOM 1622 C C . GLU A 1 213 ? -16.738 -1.424 14.421 1.00 97.62 213 GLU A C 1
ATOM 1624 O O . GLU A 1 213 ? -17.857 -1.296 14.918 1.00 97.62 213 GLU A O 1
ATOM 1629 N N .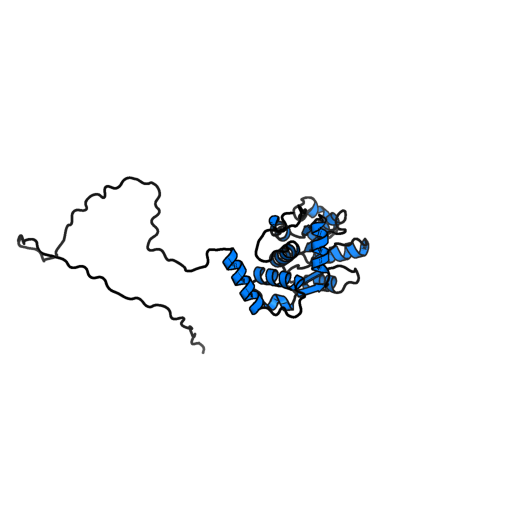 THR A 1 214 ? -16.404 -0.838 13.270 1.00 97.75 214 THR A N 1
ATOM 1630 C CA . THR A 1 214 ? -17.233 0.193 12.621 1.00 97.75 214 THR A CA 1
ATOM 1631 C C . THR A 1 214 ? -17.956 -0.295 11.369 1.00 97.75 214 THR A C 1
ATOM 1633 O O . THR A 1 214 ? -18.927 0.325 10.938 1.00 97.75 214 THR A O 1
ATOM 1636 N N . GLY A 1 215 ? -17.492 -1.391 10.763 1.00 96.75 215 GLY A N 1
ATOM 1637 C CA . GLY A 1 215 ? -18.009 -1.919 9.501 1.00 96.75 215 GLY A CA 1
ATOM 1638 C C . GLY A 1 215 ? -17.595 -1.128 8.257 1.00 96.75 215 GLY A C 1
ATOM 1639 O O . GLY A 1 215 ? -18.033 -1.481 7.163 1.00 96.75 215 GLY A O 1
ATOM 1640 N N . VAL A 1 216 ? -16.767 -0.090 8.405 1.00 96.75 216 VAL A N 1
ATOM 1641 C CA . VAL A 1 216 ? -16.265 0.749 7.305 1.00 96.75 216 VAL A CA 1
ATOM 1642 C C . VAL A 1 216 ? -15.345 -0.082 6.415 1.00 96.75 216 VAL A C 1
ATOM 1644 O O . VAL A 1 216 ? -14.552 -0.869 6.931 1.00 96.75 216 VAL A O 1
ATOM 1647 N N . ARG A 1 217 ? -15.415 0.073 5.089 1.00 96.31 217 ARG A N 1
ATOM 1648 C CA . ARG A 1 217 ? -14.677 -0.795 4.158 1.00 96.31 217 ARG A CA 1
ATOM 1649 C C . ARG A 1 217 ? -13.826 0.013 3.185 1.00 96.31 217 ARG A C 1
ATOM 1651 O O . ARG A 1 217 ? -14.360 0.555 2.217 1.00 96.31 217 ARG A O 1
ATOM 1658 N N . PRO A 1 218 ? -12.494 0.056 3.373 1.00 98.50 218 PRO A N 1
ATOM 1659 C CA . PRO A 1 218 ? -11.588 0.465 2.308 1.00 98.50 218 PRO A CA 1
ATOM 1660 C C . PRO A 1 218 ? -11.858 -0.340 1.034 1.00 98.50 218 PRO A C 1
ATOM 1662 O O . PRO A 1 218 ? -12.136 -1.537 1.102 1.00 98.50 218 PRO A O 1
ATOM 1665 N N . ALA A 1 219 ? -11.724 0.296 -0.128 1.00 98.62 219 ALA A N 1
ATOM 1666 C CA . ALA A 1 219 ? -11.858 -0.389 -1.410 1.00 98.62 219 ALA A CA 1
ATOM 1667 C C . ALA A 1 219 ? -10.755 -1.434 -1.620 1.00 98.62 219 ALA A C 1
ATOM 1669 O O . ALA A 1 219 ? -10.990 -2.457 -2.255 1.00 98.62 219 ALA A O 1
ATOM 1670 N N . ALA A 1 220 ? -9.554 -1.169 -1.101 1.00 98.75 220 ALA A N 1
ATOM 1671 C CA . ALA A 1 220 ? -8.437 -2.103 -1.124 1.00 98.75 220 ALA A CA 1
ATOM 1672 C C . ALA A 1 220 ? -7.385 -1.751 -0.067 1.00 98.75 220 ALA A C 1
ATOM 1674 O O . ALA A 1 220 ? -7.165 -0.575 0.241 1.00 98.75 220 ALA A O 1
ATOM 1675 N N . VAL A 1 221 ? -6.681 -2.772 0.425 1.00 98.94 221 VAL A N 1
ATOM 1676 C CA . VAL A 1 221 ? -5.573 -2.640 1.376 1.00 98.94 221 VAL A CA 1
ATOM 1677 C C . VAL A 1 221 ? -4.286 -3.225 0.789 1.00 98.94 221 VAL A C 1
ATOM 1679 O O . VAL A 1 221 ? -4.107 -4.437 0.694 1.00 98.94 221 VAL A O 1
ATOM 1682 N N . VAL A 1 222 ? -3.336 -2.357 0.451 1.00 98.94 222 VAL A N 1
ATOM 1683 C CA . VAL A 1 222 ? -1.945 -2.732 0.170 1.00 98.94 222 VAL A CA 1
ATOM 1684 C C . VAL A 1 222 ? -1.205 -2.807 1.509 1.00 98.94 222 VAL A C 1
ATOM 1686 O O . VAL A 1 222 ? -0.640 -1.822 1.992 1.00 98.94 222 VAL A O 1
ATOM 1689 N N . GLY A 1 223 ? -1.281 -3.976 2.147 1.00 98.75 223 GLY A N 1
ATOM 1690 C CA . GLY A 1 223 ? -0.742 -4.259 3.477 1.00 98.75 223 GLY A CA 1
ATOM 1691 C C . GLY A 1 223 ? 0.646 -4.884 3.403 1.00 98.75 223 GLY A C 1
ATOM 1692 O O . GLY A 1 223 ? 0.810 -6.088 3.578 1.00 98.75 223 GLY A O 1
ATOM 1693 N N . ILE A 1 224 ? 1.674 -4.074 3.160 1.00 98.81 224 ILE A N 1
ATOM 1694 C CA . ILE A 1 224 ? 3.057 -4.538 2.981 1.00 98.81 224 ILE A CA 1
ATOM 1695 C C . ILE A 1 224 ? 4.005 -3.925 4.040 1.00 98.81 224 ILE A C 1
ATOM 1697 O O . ILE A 1 224 ? 5.110 -3.486 3.700 1.00 98.81 224 ILE A O 1
ATOM 1701 N N . PRO A 1 225 ? 3.653 -3.882 5.347 1.00 98.75 225 PRO A N 1
ATOM 1702 C CA . PRO A 1 225 ? 4.607 -3.429 6.349 1.00 98.75 225 PRO A CA 1
ATOM 1703 C C . PRO A 1 225 ? 5.825 -4.363 6.397 1.00 98.75 225 PRO A C 1
ATOM 1705 O O . PRO A 1 225 ? 5.708 -5.595 6.347 1.00 98.75 225 PRO A O 1
ATOM 1708 N N . VAL A 1 226 ? 7.008 -3.756 6.493 1.00 98.56 226 VAL A N 1
ATOM 1709 C CA . VAL A 1 226 ? 8.271 -4.446 6.784 1.00 98.56 226 VAL A CA 1
ATOM 1710 C C . VAL A 1 226 ? 8.469 -4.524 8.291 1.00 98.56 226 VAL A C 1
ATOM 1712 O O . VAL A 1 226 ? 8.083 -3.618 9.025 1.00 98.56 226 VAL A O 1
ATOM 1715 N N . GLY A 1 227 ? 9.105 -5.584 8.775 1.00 98.06 227 GLY A N 1
ATOM 1716 C CA . GLY A 1 227 ? 9.531 -5.608 10.168 1.00 98.06 227 GLY A CA 1
ATOM 1717 C C . GLY A 1 227 ? 9.850 -6.990 10.698 1.00 98.06 227 GLY A C 1
ATOM 1718 O O . GLY A 1 227 ? 9.484 -8.013 10.127 1.00 98.06 227 GLY A O 1
ATOM 1719 N N . PHE A 1 228 ? 10.535 -7.001 11.836 1.00 98.25 228 PHE A N 1
ATOM 1720 C CA . PHE A 1 228 ? 10.868 -8.222 12.568 1.00 98.25 228 PHE A CA 1
ATOM 1721 C C . PHE A 1 228 ? 9.856 -8.556 13.667 1.00 98.25 228 PHE A C 1
ATOM 1723 O O . PHE A 1 228 ? 9.865 -9.681 14.157 1.00 98.25 228 PHE A O 1
ATOM 1730 N N . VAL A 1 229 ? 8.991 -7.605 14.031 1.00 98.00 229 VAL A N 1
ATOM 1731 C CA . VAL A 1 229 ? 7.973 -7.744 15.078 1.00 98.00 229 VAL A CA 1
ATOM 1732 C C . VAL A 1 229 ? 6.625 -7.327 14.502 1.00 98.00 229 VAL A C 1
ATOM 1734 O O . VAL A 1 229 ? 6.492 -6.210 14.004 1.00 98.00 229 VAL A O 1
ATOM 1737 N N . GLY A 1 230 ? 5.642 -8.225 14.532 1.00 98.19 230 GLY A N 1
ATOM 1738 C CA . GLY A 1 230 ? 4.260 -7.959 14.127 1.00 98.19 230 GLY A CA 1
ATOM 1739 C C . GLY A 1 230 ? 4.015 -7.888 12.617 1.00 98.19 230 GLY A C 1
ATOM 1740 O O . GLY A 1 230 ? 2.864 -7.935 12.192 1.00 98.19 230 GLY A O 1
ATOM 1741 N N . ALA A 1 231 ? 5.048 -7.753 11.776 1.00 98.56 231 ALA A N 1
ATOM 1742 C CA . ALA A 1 231 ? 4.869 -7.624 10.328 1.00 98.56 231 ALA A CA 1
ATOM 1743 C C . ALA A 1 231 ? 4.240 -8.882 9.719 1.00 98.56 231 ALA A C 1
ATOM 1745 O O . ALA A 1 231 ? 3.227 -8.786 9.032 1.00 98.56 231 ALA A O 1
ATOM 1746 N N . ALA A 1 232 ? 4.802 -10.058 10.000 1.00 98.69 232 ALA A N 1
ATOM 1747 C CA . ALA A 1 232 ? 4.277 -11.314 9.472 1.00 98.69 232 ALA A CA 1
ATOM 1748 C C . ALA A 1 232 ? 2.848 -11.567 9.973 1.00 98.69 232 ALA A C 1
ATOM 1750 O O . ALA A 1 232 ? 1.971 -11.936 9.196 1.00 98.69 232 ALA A O 1
ATOM 1751 N N . GLU A 1 233 ? 2.616 -11.301 11.254 1.00 98.75 233 GLU A N 1
ATOM 1752 C CA . GLU A 1 233 ? 1.361 -11.539 11.955 1.00 98.75 233 GLU A CA 1
ATOM 1753 C C . GLU A 1 233 ? 0.252 -10.590 11.484 1.00 98.75 233 GLU A C 1
ATOM 1755 O O . GLU A 1 233 ? -0.857 -11.039 11.215 1.00 98.75 233 GLU A O 1
ATOM 1760 N N . SER A 1 234 ? 0.546 -9.298 11.309 1.00 98.75 234 SER A N 1
ATOM 1761 C CA . SER A 1 234 ? -0.434 -8.311 10.820 1.00 98.75 234 SER A CA 1
ATOM 1762 C C . SER A 1 234 ? -0.879 -8.602 9.389 1.00 98.75 234 SER A C 1
ATOM 1764 O O . SER A 1 234 ? -2.062 -8.495 9.072 1.00 98.75 234 SER A O 1
ATOM 1766 N N . LYS A 1 235 ? 0.047 -9.031 8.526 1.00 98.81 235 LYS A N 1
ATOM 1767 C CA . LYS A 1 235 ? -0.265 -9.422 7.145 1.00 98.81 235 LYS A CA 1
ATOM 1768 C C . LYS A 1 235 ? -1.040 -10.732 7.086 1.00 98.81 235 LYS A C 1
ATOM 1770 O O . LYS A 1 235 ? -1.982 -10.833 6.310 1.00 98.81 235 LYS A O 1
ATOM 1775 N N . ALA A 1 236 ? -0.699 -11.700 7.937 1.00 98.69 236 ALA A N 1
ATOM 1776 C CA . ALA A 1 236 ? -1.484 -12.922 8.079 1.00 98.69 236 ALA A CA 1
ATOM 1777 C C . ALA A 1 236 ? -2.905 -12.629 8.593 1.00 98.69 236 ALA A C 1
ATOM 1779 O O . ALA A 1 236 ? -3.863 -13.206 8.089 1.00 98.69 236 ALA A O 1
ATOM 1780 N N . ALA A 1 237 ? -3.062 -11.693 9.535 1.00 98.62 237 ALA A N 1
ATOM 1781 C CA . ALA A 1 237 ? -4.372 -11.251 10.012 1.00 98.62 237 ALA A CA 1
ATOM 1782 C C . ALA A 1 237 ? -5.191 -10.561 8.904 1.00 98.62 237 ALA A C 1
ATOM 1784 O O . ALA A 1 237 ? -6.390 -10.811 8.777 1.00 98.62 237 ALA A O 1
ATOM 1785 N N . LEU A 1 238 ? -4.554 -9.747 8.053 1.00 98.69 238 LEU A N 1
ATOM 1786 C CA . LEU A 1 238 ? -5.212 -9.181 6.871 1.00 98.69 238 LEU A CA 1
ATOM 1787 C C . LEU A 1 238 ? -5.623 -10.270 5.866 1.00 98.69 238 LEU A C 1
ATOM 1789 O O . LEU A 1 238 ? -6.700 -10.183 5.289 1.00 98.69 238 LEU A O 1
ATOM 1793 N N . ALA A 1 239 ? -4.805 -11.305 5.686 1.00 98.12 239 ALA A N 1
ATOM 1794 C CA . ALA A 1 239 ? -5.101 -12.369 4.734 1.00 98.12 239 ALA A CA 1
ATOM 1795 C C . ALA A 1 239 ? -6.197 -13.341 5.209 1.00 98.12 239 ALA A C 1
ATOM 1797 O O . ALA A 1 239 ? -6.967 -13.848 4.396 1.00 98.12 239 ALA A O 1
ATOM 1798 N N . ALA A 1 240 ? -6.271 -13.601 6.519 1.00 97.12 240 ALA A N 1
ATOM 1799 C CA . ALA A 1 240 ? -7.125 -14.638 7.104 1.00 97.12 240 ALA A CA 1
ATOM 1800 C C . ALA A 1 240 ? -8.448 -14.132 7.710 1.00 97.12 240 ALA A C 1
ATOM 1802 O O . ALA A 1 240 ? -9.238 -14.942 8.196 1.00 97.12 240 ALA A O 1
ATOM 1803 N N . ASN A 1 241 ? -8.695 -12.819 7.751 1.00 93.62 241 ASN A N 1
ATOM 1804 C CA . ASN A 1 241 ? -9.919 -12.287 8.359 1.00 93.62 241 ASN A CA 1
ATOM 1805 C C . ASN A 1 241 ? -11.176 -12.557 7.510 1.00 93.62 241 ASN A C 1
ATOM 1807 O O . ASN A 1 241 ? -11.115 -12.821 6.312 1.00 93.62 241 ASN A O 1
ATOM 1811 N N . SER A 1 242 ? -12.339 -12.422 8.145 1.00 94.81 242 SER A N 1
ATOM 1812 C CA . SER A 1 242 ? -13.664 -12.543 7.526 1.00 94.81 242 SER A CA 1
ATOM 1813 C C . SER A 1 242 ? -14.330 -11.190 7.227 1.00 94.81 242 SER A C 1
ATOM 1815 O O . SER A 1 242 ? -15.540 -11.132 7.012 1.00 94.81 242 SER A O 1
ATOM 1817 N N . LEU A 1 243 ? -13.564 -10.092 7.206 1.00 94.25 243 LEU A N 1
ATOM 1818 C CA . LEU A 1 243 ? -14.085 -8.729 7.017 1.00 94.25 243 LEU A CA 1
ATOM 1819 C C . LEU A 1 243 ? -14.443 -8.432 5.549 1.00 94.25 243 LEU A C 1
ATOM 1821 O O . LEU A 1 243 ? -15.111 -7.438 5.266 1.00 94.25 243 LEU A O 1
ATOM 1825 N N . GLY A 1 244 ? -14.040 -9.306 4.618 1.00 93.31 244 GLY A N 1
ATOM 1826 C CA . GLY A 1 244 ? -14.321 -9.164 3.187 1.00 93.31 244 GLY A CA 1
ATOM 1827 C C . GLY A 1 244 ? -13.551 -8.013 2.541 1.00 93.31 244 GLY A C 1
ATOM 1828 O O . GLY A 1 244 ? -14.092 -7.334 1.673 1.00 93.31 244 GLY A O 1
ATOM 1829 N N . LEU A 1 245 ? -12.327 -7.761 3.013 1.00 97.56 245 LEU A N 1
ATOM 1830 C CA . LEU A 1 245 ? -11.437 -6.739 2.471 1.00 97.56 245 LEU A CA 1
ATOM 1831 C C . LEU A 1 245 ? -10.662 -7.282 1.271 1.00 97.56 245 LEU A C 1
ATOM 1833 O O . LEU A 1 245 ? -10.087 -8.367 1.337 1.00 97.56 245 LEU A O 1
ATOM 1837 N N . GLU A 1 246 ? -10.578 -6.482 0.213 1.00 98.56 246 GLU A N 1
ATOM 1838 C CA . GLU A 1 246 ? -9.644 -6.731 -0.878 1.00 98.56 246 GLU A CA 1
ATOM 1839 C C . GLU A 1 246 ? -8.224 -6.350 -0.440 1.00 98.56 246 GLU A C 1
ATOM 1841 O O . GLU A 1 246 ? -8.011 -5.260 0.105 1.00 98.56 246 GLU A O 1
ATOM 1846 N N . TYR A 1 247 ? -7.238 -7.219 -0.672 1.00 98.81 247 TYR A N 1
ATOM 1847 C CA . TYR A 1 247 ? -5.878 -6.989 -0.192 1.00 98.81 247 TYR A CA 1
ATOM 1848 C C . TYR A 1 247 ? -4.777 -7.468 -1.131 1.00 98.81 247 TYR A C 1
ATOM 1850 O O . TYR A 1 247 ? -4.955 -8.358 -1.960 1.00 98.81 247 TYR A O 1
ATOM 1858 N N . LEU A 1 248 ? -3.595 -6.886 -0.928 1.00 98.81 248 LEU A N 1
ATOM 1859 C CA . LEU A 1 248 ? -2.323 -7.385 -1.431 1.00 98.81 248 LEU A CA 1
ATOM 1860 C C . LEU A 1 248 ? -1.270 -7.253 -0.329 1.00 98.81 248 LEU A C 1
ATOM 1862 O O . LEU A 1 248 ? -1.073 -6.169 0.228 1.00 98.81 248 LEU A O 1
ATOM 1866 N N . VAL A 1 249 ? -0.584 -8.351 -0.025 1.00 98.81 249 VAL A N 1
ATOM 1867 C CA . VAL A 1 249 ? 0.463 -8.428 0.998 1.00 98.81 249 VAL A CA 1
ATOM 1868 C C . VAL A 1 249 ? 1.716 -9.119 0.464 1.00 98.81 249 VAL A C 1
ATOM 1870 O O . VAL A 1 249 ? 1.682 -9.848 -0.523 1.00 98.81 249 VAL A O 1
ATOM 1873 N N . VAL A 1 250 ? 2.835 -8.926 1.163 1.00 98.69 250 VAL A N 1
ATOM 1874 C CA . VAL A 1 250 ? 4.043 -9.760 1.037 1.00 98.69 250 VAL A CA 1
ATOM 1875 C C . VAL A 1 250 ? 4.216 -10.491 2.357 1.00 98.69 250 VAL A C 1
ATOM 1877 O O . VAL A 1 250 ? 4.476 -9.845 3.368 1.00 98.69 250 VAL A O 1
ATOM 1880 N N . ARG A 1 251 ? 4.043 -11.810 2.388 1.00 98.56 251 ARG A N 1
ATOM 1881 C CA . ARG A 1 251 ? 4.097 -12.622 3.613 1.00 98.56 251 ARG A CA 1
ATOM 1882 C C . ARG A 1 251 ? 5.449 -12.503 4.333 1.00 98.56 251 ARG A C 1
ATOM 1884 O O . ARG A 1 251 ? 6.455 -12.040 3.799 1.00 98.56 251 ARG A O 1
ATOM 1891 N N . GLY A 1 252 ? 5.467 -12.894 5.607 1.00 98.31 252 GLY A N 1
ATOM 1892 C CA . GLY A 1 252 ? 6.682 -12.872 6.423 1.00 98.31 252 GLY A CA 1
ATOM 1893 C C . GLY A 1 252 ? 7.157 -11.456 6.775 1.00 98.31 252 GLY A C 1
ATOM 1894 O O . GLY A 1 252 ? 6.359 -10.552 7.014 1.00 98.31 252 GLY A O 1
ATOM 1895 N N . ARG A 1 253 ? 8.475 -11.255 6.858 1.00 98.38 253 ARG A N 1
ATOM 1896 C CA . ARG A 1 253 ? 9.086 -9.993 7.334 1.00 98.38 253 ARG A CA 1
ATOM 1897 C C . ARG A 1 253 ? 9.330 -8.967 6.233 1.00 98.38 253 ARG A C 1
ATOM 1899 O O . ARG A 1 253 ? 9.458 -7.779 6.529 1.00 98.38 253 ARG A O 1
ATOM 1906 N N . ARG A 1 254 ? 9.423 -9.431 4.982 1.00 98.25 254 ARG A N 1
ATOM 1907 C CA . ARG A 1 254 ? 9.685 -8.593 3.810 1.00 98.25 254 ARG A CA 1
ATOM 1908 C C . ARG A 1 254 ? 8.519 -7.643 3.576 1.00 98.25 254 ARG A C 1
ATOM 1910 O O . ARG A 1 254 ? 7.372 -7.961 3.868 1.00 98.25 254 ARG A O 1
ATOM 1917 N N . GLY A 1 255 ? 8.823 -6.464 3.072 1.00 98.25 255 GLY A N 1
ATOM 1918 C CA . GLY A 1 255 ? 7.837 -5.432 2.824 1.00 98.25 255 GLY A CA 1
ATOM 1919 C C . GLY A 1 255 ? 8.531 -4.106 2.590 1.00 98.25 255 GLY A C 1
ATOM 1920 O O . GLY A 1 255 ? 9.687 -4.074 2.165 1.00 98.25 255 GLY A O 1
ATOM 1921 N N . GLY A 1 256 ? 7.864 -3.018 2.940 1.00 98.44 256 GLY A N 1
ATOM 1922 C CA . GLY A 1 256 ? 8.494 -1.711 2.972 1.00 98.44 256 GLY A CA 1
ATOM 1923 C C . GLY A 1 256 ? 7.799 -0.713 2.070 1.00 98.44 256 GLY A C 1
ATOM 1924 O O . GLY A 1 256 ? 6.988 -1.048 1.199 1.00 98.44 256 GLY A O 1
ATOM 1925 N N . SER A 1 257 ? 8.179 0.548 2.252 1.00 98.69 257 SER A N 1
ATOM 1926 C CA . SER A 1 257 ? 7.605 1.652 1.495 1.00 98.69 257 SER A CA 1
ATOM 1927 C C . SER A 1 257 ? 7.849 1.509 -0.007 1.00 98.69 257 SER A C 1
ATOM 1929 O O . SER A 1 257 ? 6.928 1.753 -0.772 1.00 98.69 257 SER A O 1
ATOM 1931 N N . ALA A 1 258 ? 9.030 1.047 -0.439 1.00 98.50 258 ALA A N 1
ATOM 1932 C CA . ALA A 1 258 ? 9.340 0.861 -1.860 1.00 98.50 258 ALA A CA 1
ATOM 1933 C C . ALA A 1 258 ? 8.404 -0.155 -2.537 1.00 98.50 258 ALA A C 1
ATOM 1935 O O . ALA A 1 258 ? 7.838 0.142 -3.586 1.00 98.50 258 ALA A O 1
ATOM 1936 N N . LEU A 1 259 ? 8.175 -1.312 -1.906 1.00 98.75 259 LEU A N 1
ATOM 1937 C CA . LEU A 1 259 ? 7.265 -2.341 -2.420 1.00 98.75 259 LEU A CA 1
ATOM 1938 C C . LEU A 1 259 ? 5.810 -1.867 -2.431 1.00 98.75 259 LEU A C 1
ATOM 1940 O O . LEU A 1 259 ? 5.104 -2.052 -3.418 1.00 98.75 259 LEU A O 1
ATOM 1944 N N . THR A 1 260 ? 5.383 -1.200 -1.361 1.00 98.94 260 THR A N 1
ATOM 1945 C CA . THR A 1 260 ? 4.028 -0.635 -1.241 1.00 98.94 260 THR A CA 1
ATOM 1946 C C . THR A 1 260 ? 3.765 0.403 -2.326 1.00 98.94 260 THR A C 1
ATOM 1948 O O . THR A 1 260 ? 2.750 0.358 -3.015 1.00 98.94 260 THR A O 1
ATOM 1951 N N . VAL A 1 261 ? 4.714 1.318 -2.520 1.00 98.69 261 VAL A N 1
ATOM 1952 C CA . VAL A 1 261 ? 4.662 2.359 -3.548 1.00 98.69 261 VAL A CA 1
ATOM 1953 C C . VAL A 1 261 ? 4.662 1.753 -4.945 1.00 98.69 261 VAL A C 1
ATOM 1955 O O . VAL A 1 261 ? 3.891 2.188 -5.800 1.00 98.69 261 VAL A O 1
ATOM 1958 N N . ALA A 1 262 ? 5.508 0.752 -5.194 1.00 98.31 262 ALA A N 1
ATOM 1959 C CA . ALA A 1 262 ? 5.535 0.036 -6.460 1.00 98.31 262 ALA A CA 1
ATOM 1960 C C . ALA A 1 262 ? 4.173 -0.594 -6.766 1.00 98.31 262 ALA A C 1
ATOM 1962 O O . ALA A 1 262 ? 3.665 -0.41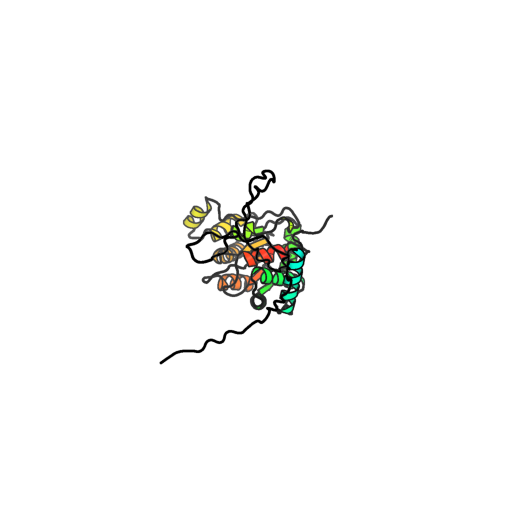3 -7.873 1.00 98.31 262 ALA A O 1
ATOM 1963 N N . ALA A 1 263 ? 3.554 -1.237 -5.772 1.00 98.62 263 ALA A N 1
ATOM 1964 C CA . ALA A 1 263 ? 2.245 -1.849 -5.925 1.00 98.62 263 ALA A CA 1
ATOM 1965 C C . ALA A 1 263 ? 1.153 -0.813 -6.239 1.00 98.62 263 ALA A C 1
ATOM 1967 O O . ALA A 1 263 ? 0.464 -0.928 -7.252 1.00 98.62 263 ALA A O 1
ATOM 1968 N N . VAL A 1 264 ? 1.049 0.255 -5.439 1.00 98.56 264 VAL A N 1
ATOM 1969 C CA . VAL A 1 264 ? 0.062 1.331 -5.652 1.00 98.56 264 VAL A CA 1
ATOM 1970 C C . VAL A 1 264 ? 0.246 1.999 -7.020 1.00 98.56 264 VAL A C 1
ATOM 1972 O O . VAL A 1 264 ? -0.723 2.200 -7.748 1.00 98.56 264 VAL A O 1
ATOM 1975 N N . ASN A 1 265 ? 1.487 2.293 -7.418 1.00 97.62 265 ASN A N 1
ATOM 1976 C CA . ASN A 1 265 ? 1.786 2.904 -8.717 1.00 97.62 265 ASN A CA 1
ATOM 1977 C C . ASN A 1 265 ? 1.499 1.977 -9.910 1.00 97.62 265 ASN A C 1
ATOM 1979 O O . ASN A 1 265 ? 1.257 2.476 -11.012 1.00 97.62 265 ASN A O 1
ATOM 1983 N N . ALA A 1 266 ? 1.586 0.655 -9.735 1.00 96.56 266 ALA A N 1
ATOM 1984 C CA . ALA A 1 266 ? 1.174 -0.307 -10.756 1.00 96.56 266 ALA A CA 1
ATOM 1985 C C . ALA A 1 266 ? -0.353 -0.378 -10.862 1.00 96.56 266 ALA A C 1
ATOM 1987 O O . ALA A 1 266 ? -0.881 -0.361 -11.963 1.00 96.56 266 ALA A O 1
ATOM 1988 N N . ILE A 1 267 ? -1.058 -0.384 -9.729 1.00 96.75 267 ILE A N 1
ATOM 1989 C CA . ILE A 1 267 ? -2.526 -0.428 -9.671 1.00 96.75 267 ILE A CA 1
ATOM 1990 C C . ILE A 1 267 ? -3.162 0.837 -10.267 1.00 96.75 267 ILE A C 1
ATOM 1992 O O . ILE A 1 267 ? -4.191 0.765 -10.940 1.00 96.75 267 ILE A O 1
ATOM 1996 N N . ALA A 1 268 ? -2.573 2.008 -10.013 1.00 94.44 268 ALA A N 1
ATOM 1997 C CA . ALA A 1 268 ? -3.129 3.290 -10.444 1.00 94.44 268 ALA A CA 1
ATOM 1998 C C . ALA A 1 268 ? -3.049 3.519 -11.967 1.00 94.44 268 ALA A C 1
ATOM 2000 O O . ALA A 1 268 ? -3.885 4.232 -12.525 1.00 94.44 268 ALA A O 1
ATOM 2001 N N . SER A 1 269 ? -2.076 2.899 -12.642 1.00 85.31 269 SER A N 1
ATOM 2002 C CA . SER A 1 269 ? -1.786 3.114 -14.062 1.00 85.31 269 SER A CA 1
ATOM 2003 C C . SER A 1 269 ? -2.153 1.895 -14.906 1.00 85.31 269 SER A C 1
ATOM 2005 O O . SER A 1 269 ? -1.946 0.758 -14.504 1.00 85.31 269 SER A O 1
ATOM 2007 N N . VAL A 1 270 ? -2.641 2.132 -16.124 1.00 74.88 270 VAL A N 1
ATOM 2008 C CA . VAL A 1 270 ? -2.792 1.074 -17.142 1.00 74.88 270 VAL A CA 1
ATOM 2009 C C . VAL A 1 270 ? -1.502 0.831 -17.929 1.00 74.88 270 VAL A C 1
ATOM 2011 O O . VAL A 1 270 ? -1.365 -0.210 -18.567 1.00 74.88 270 VAL A O 1
ATOM 2014 N N . ASP A 1 271 ? -0.565 1.780 -17.875 1.00 77.88 271 ASP A N 1
ATOM 2015 C CA . ASP A 1 271 ? 0.733 1.708 -18.538 1.00 77.88 271 ASP A CA 1
ATOM 2016 C C . ASP A 1 271 ? 1.802 1.185 -17.568 1.00 77.88 271 ASP A C 1
ATOM 2018 O O . ASP A 1 271 ? 2.002 1.707 -16.460 1.00 77.88 271 ASP A O 1
ATOM 2022 N N . GLU A 1 272 ? 2.482 0.130 -18.004 1.00 74.81 272 GLU A N 1
ATOM 2023 C CA . GLU A 1 272 ? 3.535 -0.543 -17.261 1.00 74.81 272 GLU A CA 1
ATOM 2024 C C . GLU A 1 272 ? 4.894 0.170 -17.415 1.00 74.81 272 GLU A C 1
ATOM 2026 O O . GLU A 1 272 ? 5.651 0.264 -16.442 1.00 74.81 272 GLU A O 1
ATOM 2031 N N . LEU A 1 273 ? 5.159 0.755 -18.587 1.00 71.69 273 LEU A N 1
ATOM 2032 C CA . LEU A 1 273 ? 6.464 1.281 -19.001 1.00 71.69 273 LEU A CA 1
ATOM 2033 C C . LEU A 1 273 ? 6.611 2.789 -18.790 1.00 71.69 273 LEU A C 1
ATOM 2035 O O . LEU A 1 273 ? 7.727 3.270 -18.603 1.00 71.69 273 LEU A O 1
ATOM 2039 N N . THR A 1 274 ? 5.514 3.549 -18.800 1.00 69.31 274 THR A N 1
ATOM 2040 C CA . THR A 1 274 ? 5.574 5.009 -18.621 1.00 69.31 274 THR A CA 1
ATOM 2041 C C . THR A 1 274 ? 5.064 5.447 -17.255 1.00 69.31 274 THR A C 1
ATOM 2043 O O . THR A 1 274 ? 4.303 4.755 -16.584 1.00 69.31 274 THR A O 1
ATOM 2046 N N . ASN A 1 275 ? 5.494 6.621 -16.793 1.00 67.19 275 ASN A N 1
ATOM 2047 C CA . ASN A 1 275 ? 4.974 7.229 -15.565 1.00 67.19 275 ASN A CA 1
ATOM 2048 C C . ASN A 1 275 ? 3.718 8.074 -15.802 1.00 67.19 275 ASN A C 1
ATOM 2050 O O . ASN A 1 275 ? 3.391 8.917 -14.971 1.00 67.19 275 ASN A O 1
ATOM 2054 N N . THR A 1 276 ? 3.016 7.846 -16.906 1.00 62.66 276 THR A N 1
ATOM 2055 C CA . THR A 1 276 ? 1.812 8.582 -17.274 1.00 62.66 276 THR A CA 1
ATOM 2056 C C . THR A 1 276 ? 0.609 7.657 -17.169 1.00 62.66 276 THR A C 1
ATOM 2058 O O . THR A 1 276 ? 0.615 6.559 -17.720 1.00 62.66 276 THR A O 1
ATOM 2061 N N . SER A 1 277 ? -0.458 8.111 -16.517 1.00 61.41 277 SER A N 1
ATOM 2062 C CA . SER A 1 277 ? -1.785 7.515 -16.644 1.00 61.41 277 SER A CA 1
ATOM 2063 C C . SER A 1 277 ? -2.338 7.863 -18.029 1.00 61.41 277 SER A C 1
ATOM 2065 O O . SER A 1 277 ? -3.172 8.748 -18.175 1.00 61.41 277 SER A O 1
ATOM 2067 N N . ARG A 1 278 ? -1.832 7.243 -19.105 1.00 47.94 278 ARG A N 1
ATOM 2068 C CA . ARG A 1 278 ? -2.375 7.504 -20.448 1.00 47.94 278 ARG A CA 1
ATOM 2069 C C . ARG A 1 278 ? -3.840 7.074 -20.499 1.00 47.94 278 ARG A C 1
ATOM 2071 O O . ARG A 1 278 ? -4.113 5.893 -20.682 1.00 47.94 278 ARG A O 1
ATOM 2078 N N . GLN A 1 279 ? -4.743 8.043 -20.376 1.00 47.44 279 GLN A N 1
ATOM 2079 C CA . GLN A 1 279 ? -5.882 8.241 -21.269 1.00 47.44 279 GLN A CA 1
ATOM 2080 C C . GLN A 1 279 ? -6.098 9.751 -21.421 1.00 47.44 279 GLN A C 1
ATOM 2082 O O . GLN A 1 279 ? -6.615 10.409 -20.521 1.00 47.44 279 GLN A O 1
ATOM 2087 N N . GLU A 1 280 ? -5.655 10.298 -22.557 1.00 40.03 280 GLU A N 1
ATOM 2088 C CA . GLU A 1 280 ? -6.323 11.467 -23.130 1.00 40.03 280 GLU A CA 1
ATOM 2089 C C . GLU A 1 280 ? -7.788 11.056 -23.335 1.00 40.03 280 GLU A C 1
ATOM 2091 O O . GLU A 1 280 ? -8.049 9.977 -23.878 1.00 40.03 280 GLU A O 1
ATOM 2096 N N . GLY A 1 281 ? -8.707 11.837 -22.763 1.00 40.44 281 GLY A N 1
ATOM 2097 C CA . GLY A 1 281 ? -10.148 11.629 -22.910 1.00 40.44 281 GLY A CA 1
ATOM 2098 C C . GLY A 1 281 ? -10.631 11.883 -24.327 1.00 40.44 281 GLY A C 1
ATOM 2099 O O . GLY A 1 281 ? -9.976 12.676 -25.040 1.00 40.44 281 GLY A O 1
#

pLDDT: mean 82.22, std 25.39, range [26.27, 98.94]

Secondary structure (DSSP, 8-state):
---------------PPP---------------SSS------------------S------SPPPPP----HHHHHHHHHHHHHHHS--TTS-HHHHHHHHHHHHHHT-TTHHHHEEE-TTHHHHHHHHHHTT--EEESSHHHHHHS-GGGSSS---EE--TT-TTHHHHHHHTT--HHHHHHHHHGGG-TT-EEEESS-HHHHHHHHHHHHHH----SEEEE----SSSHHHHHHHHHH-SS---EEEE-TT---HHHHHHHHHHHH-S-SSSSS-----

Radius of gyration: 31.58 Å; chains: 1; bounding box: 105×59×66 Å

Foldseek 3Di:
DDDDDDDDDDDDDDDDDDDDDDDDDDDDDDDDDDDDDDDDDPDDDDDPPDDDDDPDDDDDPDDDDDDDDPDQLVVLVVLLVVLVVLAPCPPDDPLVSLLVSLLCSLVVDSCLNVQKDFDPCALVLQQVLQLVQAAEEELDPLLLVLAQCQLGNDNHH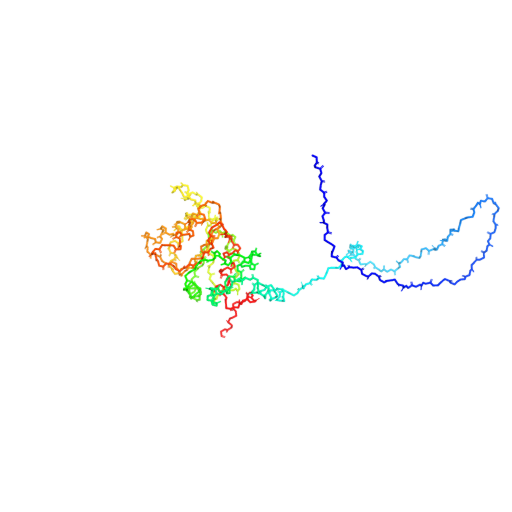RDYCLPPPCLVVQCVVVVHDSSLSRLVVCLVRQAQHEYQYFADLRNLVSNVVSCVVPVGAHSEYALFHADDPNNQVSVVCVRPDPSPHGYMYGHDRGGHSSSSSSNSSSSRAPDSSDSHNDDPD

Sequence (281 aa):
MSRPGDRVVGIQFLTLRPAGRFTVARPCRLFRLPGLLTGVLCCVPIQPDTRPEDRRGVHYGVGVTYDYLTDGSEIYRESFRIIREETNLERFPEDISRVVVRMVHASAATDLADDVDFTPGVVAAANAALRAGAPIFCDSSMVATGIIRSRLPRDNEVICHIKDPALAQLAADNGMTKTMAAIDLWLPRLDGAVVAIGNAPTALFRLLEVVAETGVRPAAVVGIPVGFVGAAESKAALAANSLGLEYLVVRGRRGGSALTVAAVNAIASVDELTNTSRQEG